Protein AF-A0A847YU82-F1 (afdb_monomer_lite)

Foldseek 3Di:
DAPQVLQADLPNALLLLQLLCCVVPNCCLLPDDLVVNQVVCCVPHRRGDLLSSQSPVLLSCLAPHCCCQEDVLSVQSSLCSNVSHHRDNVDRDQDALLSNQQSLVSSCSSHNDDHHDPNNLLSSLVNCVVVVAQADDPPNNSSNVNSQFKWWAFQPPRDIGTPPVDQADPPPRHGPVRIDIDRPPDDNVVLVVVCVVPVPPQLVPDDFDPDSSSSNSNSVNVSSVSNVVSVVVNVVSCVVSVVPD

pLDDT: mean 95.71, std 4.27, range [59.72, 98.69]

Secondary structure (DSSP, 8-state):
--HHHHHH-TT--HHHHHHHHHHHHTTGGGGS-HHHHHHHHHHHT-PPPHHHHHHHHHHHHHHH-SHHHH-HHHHHHHHHHHTTPPP-SSS--PPPHHHHHHHHHHHHHHH---PPPHHHHHHHHHHHHHTT-----TTSGGGHHHH--EEEEETTT--EEE-SS-SB-TTT--BGGGEEEEESS--HHHHHHHHHHHTTS-GGG----SSHHHHHHHHHHHHHHHHHHHHHHHHHHHHHTT---

Radius of gyration: 21.63 Å; chains: 1; bounding box: 48×41×63 Å

Structure (mmCIF, N/CA/C/O backbone):
data_AF-A0A847YU82-F1
#
_entry.id   AF-A0A847YU82-F1
#
loop_
_atom_site.group_PDB
_atom_site.id
_atom_site.type_symbol
_atom_site.label_atom_id
_atom_site.label_alt_id
_atom_site.label_comp_id
_atom_site.label_asym_id
_atom_site.label_entity_id
_atom_site.label_seq_id
_atom_site.pdbx_PDB_ins_code
_atom_site.Cartn_x
_atom_site.Cartn_y
_atom_site.Cartn_z
_atom_site.occupancy
_atom_site.B_iso_or_equiv
_atom_site.auth_seq_id
_atom_site.auth_comp_id
_atom_site.auth_asym_id
_atom_site.auth_atom_id
_atom_site.pdbx_PDB_model_num
ATOM 1 N N . MET A 1 1 ? -8.102 11.543 23.349 1.00 72.69 1 MET A N 1
ATOM 2 C CA . MET A 1 1 ? -9.274 11.592 22.439 1.00 72.69 1 MET A CA 1
ATOM 3 C C . MET A 1 1 ? -10.326 10.607 22.948 1.00 72.69 1 MET A C 1
ATOM 5 O O . MET A 1 1 ? -9.920 9.575 23.462 1.00 72.69 1 MET A O 1
ATOM 9 N N . ASN A 1 2 ? -11.638 10.892 22.896 1.00 89.50 2 ASN A N 1
ATOM 10 C CA . ASN A 1 2 ? -12.638 9.906 23.355 1.00 89.50 2 ASN A CA 1
ATOM 11 C C . ASN A 1 2 ? -12.957 8.889 22.234 1.00 89.50 2 ASN A C 1
ATOM 13 O O . ASN A 1 2 ? -12.955 9.245 21.055 1.00 89.50 2 ASN A O 1
ATOM 17 N N . ALA A 1 3 ? -13.217 7.625 22.584 1.00 91.12 3 ALA A N 1
ATOM 18 C CA . ALA A 1 3 ? -13.418 6.547 21.605 1.00 91.12 3 ALA A CA 1
ATOM 19 C C . ALA A 1 3 ? -14.603 6.802 20.649 1.00 91.12 3 ALA A C 1
ATOM 21 O O . ALA A 1 3 ? -14.539 6.453 19.473 1.00 91.12 3 ALA A O 1
ATOM 22 N N . ALA A 1 4 ? -15.657 7.465 21.134 1.00 92.50 4 ALA A N 1
ATOM 23 C CA . ALA A 1 4 ? -16.821 7.842 20.333 1.00 92.50 4 ALA A CA 1
ATOM 24 C C . ALA A 1 4 ? -16.453 8.802 19.183 1.00 92.50 4 ALA A C 1
ATOM 26 O O . ALA A 1 4 ? -16.764 8.527 18.026 1.00 92.50 4 ALA A O 1
ATOM 27 N N . SER A 1 5 ? -15.723 9.883 19.483 1.00 93.25 5 SER A N 1
ATOM 28 C CA . SER A 1 5 ? -15.247 10.858 18.489 1.00 93.25 5 SER A CA 1
ATOM 29 C C . SER A 1 5 ? -14.311 10.223 17.462 1.00 93.25 5 SER A C 1
ATOM 31 O O . SER A 1 5 ? -14.357 10.571 16.281 1.00 93.25 5 SER A O 1
ATOM 33 N N . PHE A 1 6 ? -13.515 9.237 17.890 1.00 95.12 6 PHE A N 1
ATOM 34 C CA . PHE A 1 6 ? -12.604 8.510 17.016 1.00 95.12 6 PHE A CA 1
ATOM 35 C C . PHE A 1 6 ? -13.351 7.684 15.961 1.00 95.12 6 PHE A C 1
ATOM 37 O O . PHE A 1 6 ? -13.001 7.729 14.786 1.00 95.12 6 PHE A O 1
ATOM 44 N N . LEU A 1 7 ? -14.434 6.994 16.338 1.00 96.06 7 LEU A N 1
ATOM 45 C CA . LEU A 1 7 ? -15.247 6.209 15.397 1.00 96.06 7 LEU A CA 1
ATOM 46 C C . LEU A 1 7 ? -15.961 7.068 14.348 1.00 96.06 7 LEU A C 1
ATOM 48 O O . LEU A 1 7 ? -16.208 6.611 13.227 1.00 96.06 7 LEU A O 1
ATOM 52 N N . THR A 1 8 ? -16.297 8.307 14.693 1.00 96.69 8 THR A N 1
ATOM 53 C CA . THR A 1 8 ? -16.937 9.245 13.766 1.00 96.69 8 THR A CA 1
ATOM 54 C C . THR A 1 8 ? -15.944 9.979 12.868 1.00 96.69 8 THR A C 1
ATOM 56 O O . THR A 1 8 ? -16.366 10.543 11.864 1.00 96.69 8 THR A O 1
ATOM 59 N N . ASN A 1 9 ? -14.647 9.959 13.193 1.00 96.56 9 ASN A N 1
ATOM 60 C CA . ASN A 1 9 ? -13.617 10.671 12.446 1.00 96.56 9 ASN A CA 1
ATOM 61 C C . ASN A 1 9 ? -13.214 9.903 11.167 1.00 96.56 9 ASN A C 1
ATOM 63 O O . ASN A 1 9 ? -12.638 8.815 11.274 1.00 96.56 9 ASN A O 1
ATOM 67 N N . PRO A 1 10 ? -13.436 10.458 9.958 1.00 96.38 10 PRO A N 1
ATOM 68 C CA . PRO A 1 10 ? -12.983 9.843 8.714 1.00 96.38 10 PRO A CA 1
ATOM 69 C C . PRO A 1 10 ? -11.469 9.636 8.650 1.00 96.38 10 PRO A C 1
ATOM 71 O O . PRO A 1 10 ? -11.035 8.719 7.963 1.00 96.38 10 PRO A O 1
ATOM 74 N N . ASP A 1 11 ? -10.674 10.410 9.393 1.00 97.00 11 ASP A N 1
ATOM 75 C CA . ASP A 1 11 ? -9.209 10.328 9.436 1.00 97.00 11 ASP A CA 1
ATOM 76 C C . ASP A 1 11 ? -8.664 9.380 10.512 1.00 97.00 11 ASP A C 1
ATOM 78 O O . ASP A 1 11 ? -7.452 9.294 10.720 1.00 97.00 11 ASP A O 1
ATOM 82 N N . ALA A 1 12 ? -9.532 8.625 11.190 1.00 97.75 12 ALA A N 1
ATOM 83 C CA . ALA A 1 12 ? -9.100 7.587 12.118 1.00 97.75 12 ALA A CA 1
ATOM 84 C C . ALA A 1 12 ? -8.263 6.518 11.394 1.00 97.75 12 ALA A C 1
ATOM 86 O O . ALA A 1 12 ? -8.685 5.941 10.388 1.00 97.75 12 ALA A O 1
ATOM 87 N N . HIS A 1 13 ? -7.059 6.253 11.887 1.00 98.31 13 HIS A N 1
ATOM 88 C CA . HIS A 1 13 ? -6.113 5.339 11.269 1.00 98.31 13 HIS A CA 1
ATOM 89 C C . HIS A 1 13 ? -6.608 3.886 11.405 1.00 98.31 13 HIS A C 1
ATOM 91 O O . HIS A 1 13 ? -7.027 3.493 12.499 1.00 98.31 13 HIS A O 1
ATOM 97 N N . PRO A 1 14 ? -6.535 3.050 10.347 1.00 98.19 14 PRO A N 1
ATOM 98 C CA . PRO A 1 14 ? -7.022 1.667 10.387 1.00 98.19 14 PRO A CA 1
ATOM 99 C C . PRO A 1 14 ? -6.446 0.834 11.542 1.00 98.19 14 PRO A C 1
ATOM 101 O O . PRO A 1 14 ? -7.188 0.130 12.220 1.00 98.19 14 PRO A O 1
ATOM 104 N N . ILE A 1 15 ? -5.141 0.962 11.809 1.00 98.38 15 ILE A N 1
ATOM 105 C CA . ILE A 1 15 ? -4.463 0.270 12.922 1.00 98.38 15 ILE A CA 1
ATOM 106 C C . ILE A 1 15 ? -5.087 0.643 14.271 1.00 98.38 15 ILE A C 1
ATOM 108 O O . ILE A 1 15 ? -5.489 -0.236 15.029 1.00 98.38 15 ILE A O 1
ATOM 112 N N . ALA A 1 16 ? -5.213 1.940 14.556 1.00 97.94 16 ALA A N 1
ATOM 113 C CA . ALA A 1 16 ? -5.778 2.421 15.811 1.00 97.94 16 ALA A CA 1
ATOM 114 C C . ALA A 1 16 ? -7.246 1.990 15.977 1.00 97.94 16 ALA A C 1
ATOM 116 O O . ALA A 1 16 ? -7.649 1.609 17.073 1.00 97.94 16 ALA A O 1
ATOM 117 N N . LEU A 1 17 ? -8.028 1.969 14.889 1.00 98.06 17 LEU A N 1
ATOM 118 C CA . LEU A 1 17 ? -9.403 1.455 14.893 1.00 98.06 17 LEU A CA 1
ATOM 119 C C . LEU A 1 17 ? -9.458 -0.035 15.254 1.00 98.06 17 LEU A C 1
ATOM 121 O O . LEU A 1 17 ? -10.228 -0.431 16.128 1.00 98.06 17 LEU A O 1
ATOM 125 N N . VAL A 1 18 ? -8.630 -0.862 14.612 1.00 97.88 18 VAL A N 1
ATOM 126 C CA . VAL A 1 18 ? -8.576 -2.305 14.886 1.00 97.88 18 VAL A CA 1
ATOM 127 C C . VAL A 1 18 ? -8.130 -2.578 16.323 1.00 97.88 18 VAL A C 1
ATOM 129 O O . VAL A 1 18 ? -8.734 -3.415 16.999 1.00 97.88 18 VAL A O 1
ATOM 132 N N . LEU A 1 19 ? -7.116 -1.863 16.817 1.00 97.19 19 LEU A N 1
ATOM 133 C CA . LEU A 1 19 ? -6.635 -2.000 18.193 1.00 97.19 19 LEU A CA 1
ATOM 134 C C . LEU A 1 19 ? -7.686 -1.559 19.214 1.00 97.19 19 LEU A C 1
ATOM 136 O O . LEU A 1 19 ? -7.914 -2.281 20.180 1.00 97.19 19 LEU A O 1
ATOM 140 N N . LEU A 1 20 ? -8.378 -0.440 18.977 1.00 97.12 20 LEU A N 1
ATOM 141 C CA . LEU A 1 20 ? -9.452 0.048 19.847 1.00 97.12 20 LEU A CA 1
ATOM 142 C C . LEU A 1 20 ? -10.540 -1.014 20.045 1.00 97.12 20 LEU A C 1
ATOM 144 O O . LEU A 1 20 ? -10.933 -1.304 21.175 1.00 97.12 20 LEU A O 1
ATOM 148 N N . LEU A 1 21 ? -11.019 -1.613 18.952 1.00 97.56 21 LEU A N 1
ATOM 149 C CA . LEU A 1 21 ? -12.051 -2.648 19.024 1.00 97.56 21 LEU A CA 1
ATOM 150 C C . LEU A 1 21 ? -11.512 -3.944 19.637 1.00 97.56 21 LEU A C 1
ATOM 152 O O . LEU A 1 21 ? -12.241 -4.625 20.354 1.00 97.56 21 LEU A O 1
ATOM 156 N N . THR A 1 22 ? -10.242 -4.271 19.394 1.00 96.94 22 THR A N 1
ATOM 157 C CA . THR A 1 22 ? -9.606 -5.464 19.968 1.00 96.94 22 THR A CA 1
ATOM 158 C C . THR A 1 22 ? -9.401 -5.338 21.477 1.00 96.94 22 THR A C 1
ATOM 160 O O . THR A 1 22 ? -9.660 -6.300 22.193 1.00 96.94 22 THR A O 1
ATOM 163 N N . GLU A 1 23 ? -9.020 -4.165 21.989 1.00 96.25 23 GLU A N 1
ATOM 164 C CA . GLU A 1 23 ? -8.940 -3.914 23.437 1.00 96.25 23 GLU A CA 1
ATOM 165 C C . GLU A 1 23 ? -10.338 -3.953 24.075 1.00 96.25 23 GLU A C 1
ATOM 167 O O . GLU A 1 23 ? -10.510 -4.466 25.179 1.00 96.25 23 GLU A O 1
ATOM 172 N N . ARG A 1 24 ? -11.366 -3.448 23.373 1.00 96.12 24 ARG A N 1
ATOM 173 C CA . ARG A 1 24 ? -12.730 -3.353 23.914 1.00 96.12 24 ARG A CA 1
ATOM 174 C C . ARG A 1 24 ? -13.499 -4.675 23.904 1.00 96.12 24 ARG A C 1
ATOM 176 O O . ARG A 1 24 ? -14.201 -4.968 24.867 1.00 96.12 24 ARG A O 1
ATOM 183 N N . TYR A 1 25 ? -13.401 -5.439 22.819 1.00 97.12 25 TYR A N 1
ATOM 184 C CA . TYR A 1 25 ? -14.228 -6.626 22.558 1.00 97.12 25 TYR A CA 1
ATOM 185 C C . TYR A 1 25 ? -13.408 -7.918 22.413 1.00 97.12 25 TYR A C 1
ATOM 187 O O . TYR A 1 25 ? -13.951 -8.974 22.075 1.00 97.12 25 TYR A O 1
ATOM 195 N N . GLY A 1 26 ? -12.093 -7.859 22.637 1.00 96.56 26 GLY A N 1
ATOM 196 C CA . GLY A 1 26 ? -11.185 -8.973 22.376 1.00 96.56 26 GLY A CA 1
ATOM 197 C C . GLY A 1 26 ? -11.092 -9.295 20.884 1.00 96.56 26 GLY A C 1
ATOM 198 O O . GLY A 1 26 ? -11.405 -8.481 20.026 1.00 96.56 26 GLY A O 1
ATOM 199 N N . LYS A 1 27 ? -10.690 -10.518 20.534 1.00 95.81 27 LYS A N 1
ATOM 200 C CA . LYS A 1 27 ? -10.635 -10.955 19.123 1.00 95.81 27 LYS A CA 1
ATOM 201 C C . LYS A 1 27 ? -11.997 -11.382 18.558 1.00 95.81 27 LYS A C 1
ATOM 203 O O . LYS A 1 27 ? -12.103 -11.620 17.361 1.00 95.81 27 LYS A O 1
ATOM 208 N N . ALA A 1 28 ? -13.033 -11.480 19.394 1.00 96.31 28 ALA A N 1
ATOM 209 C CA . ALA A 1 28 ? -14.334 -12.022 19.001 1.00 96.31 28 ALA A CA 1
ATOM 210 C C . ALA A 1 28 ? -15.050 -11.161 17.948 1.00 96.31 28 ALA A C 1
ATOM 212 O O . ALA A 1 28 ? -15.694 -11.712 17.056 1.00 96.31 28 ALA A O 1
ATOM 213 N N . TRP A 1 29 ? -14.888 -9.831 17.998 1.00 97.06 29 TRP A N 1
ATOM 214 C CA . TRP A 1 29 ? -15.543 -8.917 17.051 1.00 97.06 29 TRP A CA 1
ATOM 215 C C . TRP A 1 29 ? -15.130 -9.151 15.593 1.00 97.06 29 TRP A C 1
ATOM 217 O O . TRP A 1 29 ? -15.890 -8.850 14.675 1.00 97.06 29 TRP A O 1
ATOM 227 N N . MET A 1 30 ? -13.956 -9.751 15.370 1.00 96.31 30 MET A N 1
ATOM 228 C CA . MET A 1 30 ? -13.475 -10.115 14.037 1.00 96.31 30 MET A CA 1
ATOM 229 C C . MET A 1 30 ? -14.396 -11.119 13.335 1.00 96.31 30 MET A C 1
ATOM 231 O O . MET A 1 30 ? -14.422 -11.148 12.105 1.00 96.31 30 MET A O 1
ATOM 235 N N . GLY A 1 31 ? -15.159 -11.914 14.092 1.00 96.00 31 GLY A N 1
ATOM 236 C CA . GLY A 1 31 ? -16.120 -12.891 13.577 1.00 96.00 31 GLY A CA 1
ATOM 237 C C . GLY A 1 31 ? -17.571 -12.406 13.550 1.00 96.00 31 GLY A C 1
ATOM 238 O O . GLY A 1 31 ? -18.447 -13.187 13.205 1.00 96.00 31 GLY A O 1
ATOM 239 N N . TRP A 1 32 ? -17.859 -11.160 13.936 1.00 97.44 32 TRP A N 1
ATOM 240 C CA . TRP A 1 32 ? -19.238 -10.659 13.971 1.00 97.44 32 TRP A CA 1
ATOM 241 C C . TRP A 1 32 ? -19.755 -10.288 12.583 1.00 97.44 32 TRP A C 1
ATOM 243 O O . TRP A 1 32 ? -19.023 -9.736 11.761 1.00 97.44 32 TRP A O 1
ATOM 253 N N . GLU A 1 33 ? -21.044 -10.494 12.335 1.00 97.38 33 GLU A N 1
ATOM 254 C CA . GLU A 1 33 ? -21.673 -9.943 11.135 1.00 97.38 33 GLU A CA 1
ATOM 255 C C . GLU A 1 33 ? -21.610 -8.403 11.140 1.00 97.38 33 GLU A C 1
ATOM 257 O O . GLU A 1 33 ? -21.691 -7.789 12.217 1.00 97.38 33 GLU A O 1
ATOM 262 N N . PRO A 1 34 ? -21.446 -7.744 9.975 1.00 96.62 34 PRO A N 1
ATOM 263 C CA . PRO A 1 34 ? -21.341 -6.288 9.894 1.00 96.62 34 PRO A CA 1
ATOM 264 C C . PRO A 1 34 ? -22.473 -5.549 10.620 1.00 96.62 34 PRO A C 1
ATOM 266 O O . PRO A 1 34 ? -22.208 -4.615 11.374 1.00 96.62 34 PRO A O 1
ATOM 269 N N . GLU A 1 35 ? -23.722 -5.985 10.466 1.00 96.88 35 GLU A N 1
ATOM 270 C CA . GLU A 1 35 ? -24.907 -5.376 11.079 1.00 96.88 35 GLU A CA 1
ATOM 271 C C . GLU A 1 35 ? -24.857 -5.458 12.607 1.00 96.88 35 GLU A C 1
ATOM 273 O O . GLU A 1 35 ? -25.192 -4.490 13.300 1.00 96.88 35 GLU A O 1
ATOM 278 N N . ALA A 1 36 ? -24.399 -6.596 13.137 1.00 97.62 36 ALA A N 1
ATOM 279 C CA . ALA A 1 36 ? -24.229 -6.798 14.569 1.00 97.62 36 ALA A CA 1
ATOM 280 C C . ALA A 1 36 ? -23.122 -5.887 15.117 1.00 97.62 36 ALA A C 1
ATOM 282 O O . ALA A 1 36 ? -23.314 -5.243 16.153 1.00 97.62 36 ALA A O 1
ATOM 283 N N . LEU A 1 37 ? -22.006 -5.759 14.392 1.00 97.56 37 LEU A N 1
ATOM 284 C CA . LEU A 1 37 ? -20.911 -4.860 14.753 1.00 97.56 37 LEU A CA 1
ATOM 285 C C . LEU A 1 37 ? -21.369 -3.397 14.779 1.00 97.56 37 LEU A C 1
ATOM 287 O O . LEU A 1 37 ? -21.159 -2.709 15.775 1.00 97.56 37 LEU A O 1
ATOM 291 N N . TRP A 1 38 ? -22.041 -2.918 13.730 1.00 97.12 38 TRP A N 1
ATOM 292 C CA . TRP A 1 38 ? -22.503 -1.527 13.654 1.00 97.12 38 TRP A CA 1
ATOM 293 C C . TRP A 1 38 ? -23.541 -1.199 14.721 1.00 97.12 38 TRP A C 1
ATOM 295 O O . TRP A 1 38 ? -23.457 -0.145 15.350 1.00 97.12 38 TRP A O 1
ATOM 305 N N . THR A 1 39 ? -24.481 -2.115 14.958 1.00 97.75 39 THR A N 1
ATOM 306 C CA . THR A 1 39 ? -25.498 -1.958 16.003 1.00 97.75 39 THR A CA 1
ATOM 307 C C . THR A 1 39 ? -24.870 -1.910 17.393 1.00 97.75 39 THR A C 1
ATOM 309 O O . THR A 1 39 ? -25.263 -1.085 18.215 1.00 97.75 39 THR A O 1
ATOM 312 N N . THR A 1 40 ? -23.880 -2.764 17.654 1.00 97.69 40 THR A N 1
ATOM 313 C CA . THR A 1 40 ? -23.175 -2.804 18.943 1.00 97.69 40 THR A CA 1
ATOM 314 C C . THR A 1 40 ? -22.356 -1.534 19.159 1.00 97.69 40 THR A C 1
ATOM 316 O O . THR A 1 40 ? -22.508 -0.882 20.189 1.00 97.69 40 THR A O 1
ATOM 319 N N . LEU A 1 41 ? -21.581 -1.094 18.160 1.00 97.12 41 LEU A N 1
ATOM 320 C CA . LEU A 1 41 ? -20.804 0.148 18.254 1.00 97.12 41 LEU A CA 1
ATOM 321 C C . LEU A 1 41 ? -21.692 1.379 18.471 1.00 97.12 41 LEU A C 1
ATOM 323 O O . LEU A 1 41 ? -21.338 2.249 19.263 1.00 97.12 41 LEU A O 1
ATOM 327 N N . ALA A 1 42 ? -22.852 1.445 17.809 1.00 97.19 42 ALA A N 1
ATOM 328 C CA . ALA A 1 42 ? -23.799 2.544 17.978 1.00 97.19 42 ALA A CA 1
ATOM 329 C C . ALA A 1 42 ? -24.400 2.615 19.392 1.00 97.19 42 ALA A C 1
ATOM 331 O O . ALA A 1 42 ? -24.704 3.712 19.855 1.00 97.19 42 ALA A O 1
ATOM 332 N N . LYS A 1 43 ? -24.564 1.471 20.070 1.00 97.25 43 LYS A N 1
ATOM 333 C CA . LYS A 1 43 ? -25.057 1.397 21.455 1.00 97.25 43 LYS A CA 1
ATOM 334 C C . LYS A 1 43 ? -23.968 1.705 22.479 1.00 97.25 43 LYS A C 1
ATOM 336 O O . LYS A 1 43 ? -24.228 2.423 23.438 1.00 97.25 43 LYS A O 1
ATOM 341 N N . ASP A 1 44 ? -22.771 1.164 22.273 1.00 96.88 44 ASP A N 1
ATOM 342 C CA . ASP A 1 44 ? -21.700 1.210 23.271 1.00 96.88 44 ASP A CA 1
ATOM 343 C C . ASP A 1 44 ? -20.857 2.487 23.200 1.00 96.88 44 ASP A C 1
ATOM 345 O O . ASP A 1 44 ? -20.311 2.921 24.215 1.00 96.88 44 ASP A O 1
ATOM 349 N N . LEU A 1 45 ? -20.684 3.046 21.997 1.00 95.12 45 LEU A N 1
ATOM 350 C CA . LEU A 1 45 ? -19.752 4.140 21.724 1.00 95.12 45 LEU A CA 1
ATOM 351 C C . LEU A 1 45 ? -20.408 5.231 20.865 1.00 95.12 45 LEU A C 1
ATOM 353 O O . LEU A 1 45 ? -20.839 6.258 21.382 1.00 95.12 45 LEU A O 1
ATOM 357 N N . ALA A 1 46 ? -20.435 5.028 19.549 1.00 96.56 46 ALA A N 1
ATOM 358 C CA . ALA A 1 46 ? -21.021 5.920 18.558 1.00 96.56 46 ALA A CA 1
ATOM 359 C C . ALA A 1 46 ? -21.203 5.170 17.234 1.00 96.56 46 ALA A C 1
ATOM 361 O O . ALA A 1 46 ? -20.472 4.224 16.930 1.00 96.56 46 ALA A O 1
ATOM 362 N N . ALA A 1 47 ? -22.152 5.619 16.410 1.00 96.88 47 ALA A N 1
ATOM 363 C CA . ALA A 1 47 ? -22.323 5.075 15.070 1.00 96.88 47 ALA A CA 1
ATOM 364 C C . ALA A 1 47 ? -21.097 5.432 14.199 1.00 96.88 47 ALA A C 1
ATOM 366 O O . ALA A 1 47 ? -20.830 6.618 13.990 1.00 96.88 47 ALA A O 1
ATOM 367 N N . PRO A 1 48 ? -20.349 4.446 13.667 1.00 97.31 48 PRO A N 1
ATOM 368 C CA . PRO A 1 48 ? -19.153 4.729 12.883 1.00 97.31 48 PRO A CA 1
ATOM 369 C C . PRO A 1 48 ? -19.509 5.363 11.537 1.00 97.31 48 PRO A C 1
ATOM 371 O O . PRO A 1 48 ? -20.505 4.978 10.906 1.00 97.31 48 PRO A O 1
ATOM 374 N N . SER A 1 49 ? -18.652 6.283 11.079 1.00 97.50 49 SER A N 1
ATOM 375 C CA . SER A 1 49 ? -18.746 6.879 9.739 1.00 97.50 49 SER A CA 1
ATOM 376 C C . SER A 1 49 ? -18.588 5.816 8.643 1.00 97.50 49 SER A C 1
ATOM 378 O O . SER A 1 49 ? -18.007 4.755 8.883 1.00 97.50 49 SER A O 1
ATOM 380 N N . SER A 1 50 ? -19.041 6.092 7.417 1.00 97.69 50 SER A N 1
ATOM 381 C CA . SER A 1 50 ? -18.863 5.162 6.288 1.00 97.69 50 SER A CA 1
ATOM 382 C C . SER A 1 50 ? -17.388 4.828 6.026 1.00 97.69 50 SER A C 1
ATOM 384 O O . SER A 1 50 ? -17.058 3.670 5.782 1.00 97.69 50 SER A O 1
ATOM 386 N N . HIS A 1 51 ? -16.487 5.807 6.168 1.00 98.19 51 HIS A N 1
ATOM 387 C CA . HIS A 1 51 ? -15.040 5.603 6.034 1.00 98.19 51 HIS A CA 1
ATOM 388 C C . HIS A 1 51 ? -14.496 4.690 7.137 1.00 98.19 51 HIS A C 1
ATOM 390 O O . HIS A 1 51 ? -13.738 3.761 6.868 1.00 98.19 51 HIS A O 1
ATOM 396 N N . THR A 1 52 ? -14.932 4.906 8.379 1.00 98.25 52 THR A N 1
ATOM 397 C CA . THR A 1 52 ? -14.565 4.056 9.518 1.00 98.25 52 THR A CA 1
ATOM 398 C C . THR A 1 52 ? -15.043 2.621 9.308 1.00 98.25 52 THR A C 1
ATOM 400 O O . THR A 1 52 ? -14.283 1.681 9.535 1.00 98.25 52 THR A O 1
ATOM 403 N N . ARG A 1 53 ? -16.279 2.437 8.824 1.00 98.25 53 ARG A N 1
ATOM 404 C CA . ARG A 1 53 ? -16.824 1.110 8.502 1.00 98.25 53 ARG A CA 1
ATOM 405 C C . ARG A 1 53 ? -15.986 0.411 7.436 1.00 98.25 53 ARG A C 1
ATOM 407 O O . ARG A 1 53 ? -15.609 -0.739 7.641 1.00 98.25 53 ARG A O 1
ATOM 414 N N . ALA A 1 54 ? -15.649 1.109 6.350 1.00 98.38 54 ALA A N 1
ATOM 415 C CA . ALA A 1 54 ? -14.820 0.565 5.276 1.00 98.38 54 ALA A CA 1
ATOM 416 C C . ALA A 1 54 ? -13.440 0.120 5.789 1.00 98.38 54 ALA A C 1
ATOM 418 O O . ALA A 1 54 ? -13.024 -1.009 5.540 1.00 98.38 54 ALA A O 1
ATOM 419 N N . LYS A 1 55 ? -12.764 0.958 6.585 1.00 98.62 55 LYS A N 1
ATOM 420 C CA . LYS A 1 55 ? -11.462 0.628 7.191 1.00 98.62 55 LYS A CA 1
ATOM 421 C C . LYS A 1 55 ? -11.522 -0.563 8.130 1.00 98.62 55 LYS A C 1
ATOM 423 O O . LYS A 1 55 ? -10.624 -1.398 8.102 1.00 98.62 55 LYS A O 1
ATOM 428 N N . LEU A 1 56 ? -12.560 -0.645 8.962 1.00 98.31 56 LEU A N 1
ATOM 429 C CA . LEU A 1 56 ? -12.746 -1.767 9.878 1.00 98.31 56 LEU A CA 1
ATOM 430 C C . LEU A 1 56 ? -12.968 -3.074 9.114 1.00 98.31 56 LEU A C 1
ATOM 432 O O . LEU A 1 56 ? -12.363 -4.081 9.470 1.00 98.31 56 LEU A O 1
ATOM 436 N N . GLN A 1 57 ? -13.770 -3.067 8.046 1.00 98.12 57 GLN A N 1
ATOM 437 C CA . GLN A 1 57 ? -13.970 -4.263 7.221 1.00 98.12 57 GLN A CA 1
ATOM 438 C C . GLN A 1 57 ? -12.703 -4.652 6.442 1.00 98.12 57 GLN A C 1
ATOM 440 O O . GLN A 1 57 ? -12.361 -5.833 6.393 1.00 98.12 57 GLN A O 1
ATOM 445 N N . ALA A 1 58 ? -11.949 -3.682 5.914 1.00 98.38 58 ALA A N 1
ATOM 446 C CA . ALA A 1 58 ? -10.645 -3.940 5.299 1.00 98.38 58 ALA A CA 1
ATOM 447 C C . ALA A 1 58 ? -9.646 -4.524 6.316 1.00 98.38 58 ALA A C 1
ATOM 449 O O . ALA A 1 58 ? -8.999 -5.534 6.049 1.00 98.38 58 ALA A O 1
ATOM 450 N N . GLY A 1 59 ? -9.580 -3.956 7.524 1.00 98.19 59 GLY A N 1
ATOM 451 C CA . GLY A 1 59 ? -8.744 -4.460 8.615 1.00 98.19 59 GLY A CA 1
ATOM 452 C C . GLY A 1 59 ? -9.117 -5.882 9.035 1.00 98.19 59 GLY A C 1
ATOM 453 O O . GLY A 1 59 ? -8.234 -6.724 9.178 1.00 98.19 59 GLY A O 1
ATOM 454 N N . ARG A 1 60 ? -10.417 -6.188 9.156 1.00 97.81 60 ARG A N 1
ATOM 455 C CA . ARG A 1 60 ? -10.901 -7.557 9.393 1.00 97.81 60 ARG A CA 1
ATOM 456 C C . ARG A 1 60 ? -10.455 -8.501 8.287 1.00 97.81 60 ARG A C 1
ATOM 458 O O . ARG A 1 60 ? -9.886 -9.536 8.597 1.00 97.81 60 ARG A O 1
ATOM 465 N N . THR A 1 61 ? -10.660 -8.117 7.027 1.00 97.88 61 THR A N 1
ATOM 466 C CA . THR A 1 61 ? -10.281 -8.920 5.854 1.00 97.88 61 THR A CA 1
ATOM 467 C C . THR A 1 61 ? -8.799 -9.273 5.883 1.00 97.88 61 THR A C 1
ATOM 469 O O . THR A 1 61 ? -8.449 -10.437 5.708 1.00 97.88 61 THR A O 1
ATOM 472 N N . VAL A 1 62 ? -7.938 -8.293 6.182 1.00 98.19 62 VAL A N 1
ATOM 473 C CA . VAL A 1 62 ? -6.499 -8.519 6.349 1.00 98.19 62 VAL A CA 1
ATOM 474 C C . VAL A 1 62 ? -6.228 -9.511 7.473 1.00 98.19 62 VAL A C 1
ATOM 476 O O . VAL A 1 62 ? -5.471 -10.451 7.258 1.00 98.19 62 VAL A O 1
ATOM 479 N N . VAL A 1 63 ? -6.823 -9.323 8.655 1.00 97.69 63 VAL A N 1
ATOM 480 C CA . VAL A 1 63 ? -6.532 -10.129 9.854 1.00 97.69 63 VAL A CA 1
ATOM 481 C C . VAL A 1 63 ? -7.062 -11.563 9.745 1.00 97.69 63 VAL A C 1
ATOM 483 O O . VAL A 1 63 ? -6.384 -12.488 10.190 1.00 97.69 63 VAL A O 1
ATOM 486 N N . THR A 1 64 ? -8.254 -11.769 9.180 1.00 96.81 64 THR A N 1
ATOM 487 C CA . THR A 1 64 ? -8.961 -13.060 9.241 1.00 96.81 64 THR A CA 1
ATOM 488 C C . THR A 1 64 ? -8.803 -13.930 7.999 1.00 96.81 64 THR A C 1
ATOM 490 O O . THR A 1 64 ? -8.978 -15.142 8.106 1.00 96.81 64 THR A O 1
ATOM 493 N N . GLY A 1 65 ? -8.476 -13.363 6.833 1.00 95.69 65 GLY A N 1
ATOM 494 C CA . GLY A 1 65 ? -8.478 -14.097 5.565 1.00 95.69 65 GLY A CA 1
ATOM 495 C C . GLY A 1 65 ? -7.299 -13.760 4.662 1.00 95.69 65 GLY A C 1
ATOM 496 O O . GLY A 1 65 ? -6.728 -12.679 4.729 1.00 95.69 65 GLY A O 1
ATOM 497 N N . ASN A 1 66 ? -6.898 -14.685 3.792 1.00 97.56 66 ASN A N 1
ATOM 498 C CA . ASN A 1 66 ? -5.769 -14.455 2.881 1.00 97.56 66 ASN A CA 1
ATOM 499 C C . ASN A 1 66 ? -6.125 -13.621 1.646 1.00 97.56 66 ASN A C 1
ATOM 501 O O . ASN A 1 66 ? -5.225 -13.235 0.910 1.00 97.56 66 ASN A O 1
ATOM 505 N N . GLY A 1 67 ? -7.407 -13.311 1.426 1.00 98.00 67 GLY A N 1
ATOM 506 C CA . GLY A 1 67 ? -7.874 -12.659 0.201 1.00 98.00 67 GLY A CA 1
ATOM 507 C C . GLY A 1 67 ? -7.114 -11.380 -0.156 1.00 98.00 67 GLY A C 1
ATOM 508 O O . GLY A 1 67 ? -6.797 -11.182 -1.319 1.00 98.00 67 GLY A O 1
ATOM 509 N N . PHE A 1 68 ? -6.740 -10.566 0.837 1.00 98.38 68 PHE A N 1
ATOM 510 C CA . PHE A 1 68 ? -5.925 -9.363 0.627 1.00 98.38 68 PHE A CA 1
ATOM 511 C C . PHE A 1 68 ? -4.538 -9.652 0.019 1.00 98.38 68 PHE A C 1
ATOM 513 O O . PHE A 1 68 ? -4.028 -8.850 -0.751 1.00 98.38 68 PHE A O 1
ATOM 520 N N . PHE A 1 69 ? -3.923 -10.780 0.371 1.00 98.56 69 PHE A N 1
ATOM 521 C CA . PHE A 1 69 ? -2.584 -11.171 -0.083 1.00 98.56 69 PHE A CA 1
ATOM 522 C C . PHE A 1 69 ? -2.632 -12.005 -1.371 1.00 98.56 69 PHE A C 1
ATOM 524 O O . PHE A 1 69 ? -1.668 -12.044 -2.134 1.00 98.56 69 PHE A O 1
ATOM 531 N N . GLU A 1 70 ? -3.759 -12.672 -1.617 1.00 98.56 70 GLU A N 1
ATOM 532 C CA . GLU A 1 70 ? -3.923 -13.649 -2.694 1.00 98.56 70 GLU A CA 1
ATOM 533 C C . GLU A 1 70 ? -4.660 -13.118 -3.927 1.00 98.56 70 GLU A C 1
ATOM 535 O O . GLU A 1 70 ? -4.518 -13.730 -4.974 1.00 98.56 70 GLU A O 1
ATOM 540 N N . ARG A 1 71 ? -5.471 -12.053 -3.818 1.00 98.38 71 ARG A N 1
ATOM 541 C CA . ARG A 1 71 ? -6.373 -11.614 -4.901 1.00 98.38 71 ARG A CA 1
ATOM 542 C C . ARG A 1 71 ? -6.410 -10.099 -5.025 1.00 98.38 71 ARG A C 1
ATOM 544 O O . ARG A 1 71 ? -6.706 -9.396 -4.049 1.00 98.38 71 ARG A O 1
ATOM 551 N N . TRP A 1 72 ? -6.163 -9.581 -6.225 1.00 97.44 72 TRP A N 1
ATOM 552 C CA . TRP A 1 72 ? -6.101 -8.135 -6.440 1.00 97.44 72 TRP A CA 1
ATOM 553 C C . TRP A 1 72 ? -7.470 -7.455 -6.252 1.00 97.44 72 TRP A C 1
ATOM 555 O O . TRP A 1 72 ? -7.526 -6.320 -5.779 1.00 97.44 72 TRP A O 1
ATOM 565 N N . GLU A 1 73 ? -8.576 -8.162 -6.513 1.00 97.00 73 GLU A N 1
ATOM 566 C CA . GLU A 1 73 ? -9.952 -7.666 -6.354 1.00 97.00 73 GLU A CA 1
ATOM 567 C C . GLU A 1 73 ? -10.323 -7.415 -4.892 1.00 97.00 73 GLU A C 1
ATOM 569 O O . GLU A 1 73 ? -11.245 -6.657 -4.604 1.00 97.00 73 GLU A O 1
ATOM 574 N N . ILE A 1 74 ? -9.617 -8.051 -3.954 1.00 98.00 74 ILE A N 1
ATOM 575 C CA . ILE A 1 74 ? -9.775 -7.814 -2.516 1.00 98.00 74 ILE A CA 1
ATOM 576 C C . ILE A 1 74 ? -8.733 -6.799 -2.045 1.00 98.00 74 ILE A C 1
ATOM 578 O O . ILE A 1 74 ? -9.051 -5.900 -1.260 1.00 98.00 74 ILE A O 1
ATOM 582 N N . PHE A 1 75 ? -7.501 -6.915 -2.545 1.00 98.38 75 PHE A N 1
ATOM 583 C CA . PHE A 1 75 ? -6.411 -5.989 -2.255 1.00 98.38 75 PHE A CA 1
ATOM 584 C C . PHE A 1 75 ? -6.785 -4.538 -2.589 1.00 98.38 75 PHE A C 1
ATOM 586 O O . PHE A 1 75 ? -6.722 -3.675 -1.713 1.00 98.38 75 PHE A O 1
ATOM 593 N N . ALA A 1 76 ? -7.238 -4.263 -3.817 1.00 98.00 76 ALA A N 1
ATOM 594 C CA . ALA A 1 76 ? -7.473 -2.903 -4.298 1.00 98.00 76 ALA A CA 1
ATOM 595 C C . ALA A 1 76 ? -8.550 -2.146 -3.486 1.00 98.00 76 ALA A C 1
ATOM 597 O O . ALA A 1 76 ? -8.252 -1.049 -3.002 1.00 98.00 76 ALA A O 1
ATOM 598 N N . PRO A 1 77 ? -9.748 -2.703 -3.216 1.00 98.06 77 PRO A N 1
ATOM 599 C CA . PRO A 1 77 ? -10.718 -2.092 -2.303 1.00 98.06 77 PRO A CA 1
ATOM 600 C C . PRO A 1 77 ? -10.171 -1.843 -0.893 1.00 98.06 77 PRO A C 1
ATOM 602 O O . PRO A 1 77 ? -10.442 -0.795 -0.303 1.00 98.06 77 PRO A O 1
ATOM 605 N N . CYS A 1 78 ? -9.368 -2.762 -0.345 1.00 98.38 78 CYS A N 1
ATOM 606 C CA . CYS A 1 78 ? -8.747 -2.569 0.967 1.00 98.38 78 CYS A CA 1
ATOM 607 C C . CYS A 1 78 ? -7.731 -1.419 0.953 1.00 98.38 78 CYS A C 1
ATOM 609 O O . CYS A 1 78 ? -7.719 -0.608 1.881 1.00 98.38 78 CYS A O 1
ATOM 611 N N . CYS A 1 79 ? -6.928 -1.294 -0.111 1.00 98.31 79 CYS A N 1
ATOM 612 C CA . CYS A 1 79 ? -6.040 -0.150 -0.310 1.00 98.31 79 CYS A CA 1
ATOM 613 C C . CYS A 1 79 ? -6.824 1.163 -0.315 1.00 98.31 79 CYS A C 1
ATOM 615 O O . CYS A 1 79 ? -6.436 2.098 0.384 1.00 98.31 79 CYS A O 1
ATOM 617 N N . GLN A 1 80 ? -7.944 1.234 -1.040 1.00 98.25 80 GLN A N 1
ATOM 618 C CA . GLN A 1 80 ? -8.792 2.429 -1.052 1.00 98.25 80 GLN A CA 1
ATOM 619 C C . GLN A 1 80 ? -9.310 2.756 0.357 1.00 98.25 80 GLN A C 1
ATOM 621 O O . GLN A 1 80 ? -9.124 3.877 0.834 1.00 98.25 80 GLN A O 1
ATOM 626 N N . ALA A 1 81 ? -9.851 1.761 1.067 1.00 98.38 81 ALA A N 1
ATOM 627 C CA . ALA A 1 81 ? -10.358 1.933 2.427 1.00 98.38 81 ALA A CA 1
ATOM 628 C C . ALA A 1 81 ? -9.287 2.457 3.398 1.00 98.38 81 ALA A C 1
ATOM 630 O O . ALA A 1 81 ? -9.536 3.403 4.153 1.00 98.38 81 ALA A O 1
ATOM 631 N N . PHE A 1 82 ? -8.080 1.881 3.378 1.00 98.56 82 PHE A N 1
ATOM 632 C CA . PHE A 1 82 ? -6.983 2.331 4.237 1.00 98.56 82 PHE A CA 1
ATOM 633 C C . PHE A 1 82 ? -6.586 3.781 3.957 1.00 98.56 82 PHE A C 1
ATOM 635 O O . PHE A 1 82 ? -6.307 4.523 4.899 1.00 98.56 82 PHE A O 1
ATOM 642 N N . ASN A 1 83 ? -6.663 4.218 2.701 1.00 98.12 83 ASN A N 1
ATOM 643 C CA . ASN A 1 83 ? -6.297 5.561 2.255 1.00 98.12 83 ASN A CA 1
ATOM 644 C C . ASN A 1 83 ? -7.454 6.576 2.290 1.00 98.12 83 ASN A C 1
ATOM 646 O O . ASN A 1 83 ? -7.456 7.529 1.519 1.00 98.12 83 ASN A O 1
ATOM 650 N N . ASN A 1 84 ? -8.415 6.403 3.207 1.00 97.12 84 ASN A N 1
ATOM 651 C CA . ASN A 1 84 ? -9.567 7.297 3.400 1.00 97.12 84 ASN A CA 1
ATOM 652 C C . ASN A 1 84 ? -10.511 7.411 2.188 1.00 97.12 84 ASN A C 1
ATOM 654 O O . ASN A 1 84 ? -11.340 8.316 2.159 1.00 97.12 84 ASN A O 1
ATOM 658 N N . ASN A 1 85 ? -10.452 6.488 1.230 1.00 97.44 85 ASN A N 1
ATOM 659 C CA . ASN A 1 85 ? -11.397 6.443 0.120 1.00 97.44 85 ASN A CA 1
ATOM 660 C C . ASN A 1 85 ? -12.494 5.417 0.419 1.00 97.44 85 ASN A C 1
ATOM 662 O O . ASN A 1 85 ? -12.240 4.368 1.015 1.00 97.44 85 ASN A O 1
ATOM 666 N N . LEU A 1 86 ? -13.727 5.695 -0.004 1.00 97.31 86 LEU A N 1
ATOM 667 C CA . LEU A 1 86 ? -14.765 4.666 -0.025 1.00 97.31 86 LEU A CA 1
ATOM 668 C C . LEU A 1 86 ? -14.487 3.719 -1.199 1.00 97.31 86 LEU A C 1
ATOM 670 O O . LEU A 1 86 ? -14.331 4.206 -2.322 1.00 97.31 86 LEU A O 1
ATOM 674 N N . PRO A 1 87 ? -14.410 2.397 -0.966 1.00 96.62 87 PRO A N 1
ATOM 675 C CA . PRO A 1 87 ? -14.238 1.448 -2.051 1.00 96.62 87 PRO A CA 1
ATOM 676 C C . PRO A 1 87 ? -15.402 1.520 -3.039 1.00 96.62 87 PRO A C 1
ATOM 678 O O . PRO A 1 87 ? -16.566 1.528 -2.638 1.00 96.62 87 PRO A O 1
ATOM 681 N N . ASP A 1 88 ? -15.063 1.565 -4.321 1.00 94.56 88 ASP A N 1
ATOM 682 C CA . ASP A 1 88 ? -15.998 1.470 -5.434 1.00 94.56 88 ASP A CA 1
ATOM 683 C C . ASP A 1 88 ? -15.812 0.087 -6.062 1.00 94.56 88 ASP A C 1
ATOM 685 O O . ASP A 1 88 ? -14.709 -0.253 -6.484 1.00 94.56 88 ASP A O 1
ATOM 689 N N . PHE A 1 89 ? -16.864 -0.730 -6.040 1.00 93.31 89 PHE A N 1
ATOM 690 C CA . PHE A 1 89 ? -16.834 -2.098 -6.565 1.00 93.31 89 PHE A CA 1
ATOM 691 C C . PHE A 1 89 ? -17.307 -2.177 -8.019 1.00 93.31 89 PHE A C 1
ATOM 693 O O . PHE A 1 89 ? -17.126 -3.208 -8.658 1.00 93.31 89 PHE A O 1
ATOM 700 N N . GLU A 1 90 ? -17.883 -1.094 -8.543 1.00 95.19 90 GLU A N 1
ATOM 701 C CA . GLU A 1 90 ? -18.326 -0.999 -9.935 1.00 95.19 90 GLU A CA 1
ATOM 702 C C . GLU A 1 90 ? -17.181 -0.533 -10.837 1.00 95.19 90 GLU A C 1
ATOM 704 O O . GLU A 1 90 ? -17.099 -0.915 -12.005 1.00 95.19 90 GLU A O 1
ATOM 709 N N . THR A 1 91 ? -16.278 0.297 -10.299 1.00 93.06 91 THR A N 1
ATOM 710 C CA . THR A 1 91 ? -15.110 0.784 -11.036 1.00 93.06 91 THR A CA 1
ATOM 711 C 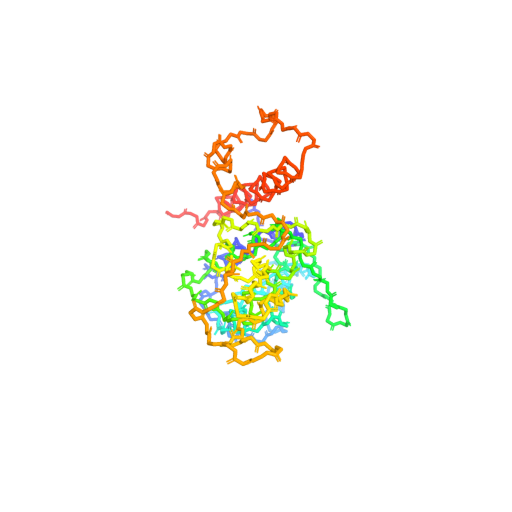C . THR A 1 91 ? -13.793 0.347 -10.417 1.00 93.06 91 THR A C 1
ATOM 713 O O . THR A 1 91 ? -13.533 0.498 -9.225 1.00 93.06 91 THR A O 1
ATOM 716 N N . CYS A 1 92 ? -12.903 -0.147 -11.273 1.00 90.50 92 CYS A N 1
ATOM 717 C CA . CYS A 1 92 ? -11.540 -0.456 -10.889 1.00 90.50 92 CYS A CA 1
ATOM 718 C C . CYS A 1 92 ? -10.734 0.845 -10.748 1.00 90.50 92 CYS A C 1
ATOM 720 O O . CYS A 1 92 ? -10.423 1.499 -11.746 1.00 90.50 92 CYS A O 1
ATOM 722 N N . ARG A 1 93 ? -10.406 1.237 -9.510 1.00 92.88 93 ARG A N 1
ATOM 723 C CA . ARG A 1 93 ? -9.589 2.428 -9.224 1.00 92.88 93 ARG A CA 1
ATOM 724 C C . ARG A 1 93 ? -8.185 2.020 -8.770 1.00 92.88 93 ARG A C 1
ATOM 726 O O . ARG A 1 93 ? -8.052 1.532 -7.640 1.00 92.88 93 ARG A O 1
ATOM 733 N N . PRO A 1 94 ? -7.142 2.222 -9.598 1.00 95.25 94 PRO A N 1
ATOM 734 C CA . PRO A 1 94 ? -5.777 1.914 -9.194 1.00 95.25 94 PRO A CA 1
ATOM 735 C C . PRO A 1 94 ? -5.368 2.799 -8.013 1.00 95.25 94 PRO A C 1
ATOM 737 O O . PRO A 1 94 ? -5.731 3.975 -7.937 1.00 95.25 94 PRO A O 1
ATOM 740 N N . ALA A 1 95 ? -4.637 2.214 -7.068 1.00 96.81 95 ALA A N 1
ATOM 741 C CA . ALA A 1 95 ? -4.048 2.963 -5.969 1.00 96.81 95 ALA A CA 1
ATOM 742 C C . ALA A 1 95 ? -2.758 3.632 -6.455 1.00 96.81 95 ALA A C 1
ATOM 744 O O . ALA A 1 95 ? -1.974 3.009 -7.171 1.00 96.81 95 ALA A O 1
ATOM 745 N N . SER A 1 96 ? -2.527 4.879 -6.049 1.00 97.62 96 SER A N 1
ATOM 746 C CA . SER A 1 96 ? -1.255 5.550 -6.332 1.00 97.62 96 SER A CA 1
ATOM 747 C C . SER A 1 96 ? -0.113 4.913 -5.541 1.00 97.62 96 SER A C 1
ATOM 749 O O . SER A 1 96 ? -0.338 4.264 -4.513 1.00 97.62 96 SER A O 1
ATOM 751 N N . LEU A 1 97 ? 1.131 5.139 -5.967 1.00 97.81 97 LEU A N 1
ATOM 752 C CA . LEU A 1 97 ? 2.295 4.601 -5.256 1.00 97.81 97 LEU A CA 1
ATOM 753 C C . LEU A 1 97 ? 2.295 4.891 -3.731 1.00 97.81 97 LEU A C 1
ATOM 755 O O . LEU A 1 97 ? 2.438 3.939 -2.961 1.00 97.81 97 LEU A O 1
ATOM 759 N N . PRO A 1 98 ? 2.040 6.127 -3.244 1.00 98.44 98 PRO A N 1
ATOM 760 C CA . PRO A 1 98 ? 1.928 6.393 -1.803 1.00 98.44 98 PRO A CA 1
ATOM 761 C C . PRO A 1 98 ? 0.841 5.565 -1.096 1.00 98.44 98 PRO A C 1
ATOM 763 O O . PRO A 1 98 ? 1.024 5.101 0.031 1.00 98.44 98 PRO A O 1
ATOM 766 N N . GLN A 1 99 ? -0.294 5.348 -1.766 1.00 98.50 99 GLN A N 1
ATOM 767 C CA . GLN A 1 99 ? -1.411 4.584 -1.216 1.00 98.50 99 GLN A CA 1
ATOM 768 C C . GLN A 1 99 ? -1.072 3.097 -1.078 1.00 98.50 99 GLN A C 1
ATOM 770 O O . GLN A 1 99 ? -1.463 2.474 -0.086 1.00 98.50 99 GLN A O 1
ATOM 775 N N . LEU A 1 100 ? -0.325 2.540 -2.037 1.00 98.62 100 LEU A N 1
ATOM 776 C CA . LEU A 1 100 ? 0.187 1.169 -1.983 1.00 98.62 100 LEU A CA 1
ATOM 777 C C . LEU A 1 100 ? 1.171 0.989 -0.824 1.00 98.62 100 LEU A C 1
ATOM 779 O O . LEU A 1 100 ? 1.015 0.049 -0.045 1.00 98.62 100 LEU A O 1
ATOM 783 N N . TYR A 1 101 ? 2.117 1.922 -0.659 1.00 98.56 101 TYR A N 1
ATOM 784 C CA . TYR A 1 101 ? 3.066 1.939 0.463 1.00 98.56 101 TYR A CA 1
ATOM 785 C C . TYR A 1 101 ? 2.344 1.846 1.806 1.00 98.56 101 TYR A C 1
ATOM 787 O O . TYR A 1 101 ? 2.614 0.964 2.623 1.00 98.56 101 TYR A O 1
ATOM 795 N N . HIS A 1 102 ? 1.377 2.737 2.013 1.00 98.69 102 HIS A N 1
ATOM 796 C CA . HIS A 1 102 ? 0.604 2.788 3.244 1.00 98.69 102 HIS A CA 1
ATOM 797 C C . HIS A 1 102 ? -0.275 1.547 3.449 1.00 98.69 102 HIS A C 1
ATOM 799 O O . HIS A 1 102 ? -0.363 1.051 4.575 1.00 98.69 102 HIS A O 1
ATOM 805 N N . ALA A 1 103 ? -0.890 1.005 2.395 1.00 98.56 103 ALA A N 1
ATOM 806 C CA . ALA A 1 103 ? -1.730 -0.185 2.501 1.00 98.56 103 ALA A CA 1
ATOM 807 C C . ALA A 1 103 ? -0.926 -1.444 2.860 1.00 98.56 103 ALA A C 1
ATOM 809 O O . ALA A 1 103 ? -1.303 -2.162 3.788 1.00 98.56 103 ALA A O 1
ATOM 810 N N . VAL A 1 104 ? 0.200 -1.681 2.178 1.00 98.56 104 VAL A N 1
ATOM 811 C CA . VAL A 1 104 ? 1.087 -2.825 2.447 1.00 98.56 104 VAL A CA 1
ATOM 812 C C . VAL A 1 104 ? 1.701 -2.717 3.839 1.00 98.56 104 VAL A C 1
ATOM 814 O O . VAL A 1 104 ? 1.688 -3.695 4.589 1.00 98.56 104 VAL A O 1
ATOM 817 N N . TRP A 1 105 ? 2.171 -1.527 4.230 1.00 98.44 105 TRP A N 1
ATOM 818 C CA . TRP A 1 105 ? 2.680 -1.307 5.583 1.00 98.44 105 TRP A CA 1
ATOM 819 C C . TRP A 1 105 ? 1.599 -1.559 6.641 1.00 98.44 105 TRP A C 1
ATOM 821 O O . TRP A 1 105 ? 1.839 -2.297 7.595 1.00 98.44 105 TRP A O 1
ATOM 831 N N . THR A 1 106 ? 0.390 -1.017 6.449 1.00 98.56 106 THR A N 1
ATOM 832 C CA . THR A 1 106 ? -0.745 -1.215 7.366 1.00 98.56 106 THR A CA 1
ATOM 833 C C . THR A 1 106 ? -1.075 -2.695 7.525 1.00 98.56 106 THR A C 1
ATOM 835 O O . THR A 1 106 ? -1.244 -3.168 8.649 1.00 98.56 106 THR A O 1
ATOM 838 N N . ALA A 1 107 ? -1.124 -3.450 6.425 1.00 98.50 107 ALA A N 1
ATOM 839 C CA . ALA A 1 107 ? -1.370 -4.886 6.477 1.00 98.50 107 ALA A CA 1
ATOM 840 C C . ALA A 1 107 ? -0.264 -5.636 7.235 1.00 98.50 107 ALA A C 1
ATOM 842 O O . ALA A 1 107 ? -0.561 -6.499 8.065 1.00 98.50 107 ALA A O 1
ATOM 843 N N . GLY A 1 108 ? 0.996 -5.241 7.025 1.00 98.06 108 GLY A N 1
ATOM 844 C CA . GLY A 1 108 ? 2.145 -5.751 7.771 1.00 98.06 108 GLY A CA 1
ATOM 845 C C . GLY A 1 108 ? 2.059 -5.483 9.277 1.00 98.06 108 GLY A C 1
ATOM 846 O O . GLY A 1 108 ? 2.394 -6.360 10.066 1.00 98.06 108 GLY A O 1
ATOM 847 N N . GLN A 1 109 ? 1.547 -4.323 9.698 1.00 97.88 109 GLN A N 1
ATOM 848 C CA . GLN A 1 109 ? 1.323 -4.032 11.122 1.00 97.88 109 GLN A CA 1
ATOM 849 C C . GLN A 1 109 ? 0.163 -4.841 11.717 1.00 97.88 109 GLN A C 1
ATOM 851 O O . GLN A 1 109 ? 0.220 -5.249 12.874 1.00 97.88 109 GLN A O 1
ATOM 856 N N . LEU A 1 110 ? -0.897 -5.083 10.940 1.00 97.56 110 LEU A N 1
ATOM 857 C CA . LEU A 1 110 ? -2.082 -5.801 11.414 1.00 97.56 110 LEU A CA 1
ATOM 858 C C . LEU A 1 110 ? -1.877 -7.318 11.503 1.00 97.56 110 LEU A C 1
ATOM 860 O O . LEU A 1 110 ? -2.461 -7.958 12.379 1.00 97.56 110 LEU A O 1
ATOM 864 N N . ARG A 1 111 ? -1.089 -7.905 10.594 1.00 96.50 111 ARG A N 1
ATOM 865 C CA . ARG A 1 111 ? -0.966 -9.366 10.466 1.00 96.50 111 ARG A CA 1
ATOM 866 C C . ARG A 1 111 ? 0.468 -9.898 10.425 1.00 96.50 111 ARG A C 1
ATOM 868 O O . ARG A 1 111 ? 0.670 -11.108 10.509 1.00 96.50 111 ARG A O 1
ATOM 875 N N . GLY A 1 112 ? 1.468 -9.029 10.355 1.00 95.44 112 GLY A N 1
ATOM 876 C CA . GLY A 1 112 ? 2.864 -9.429 10.216 1.00 95.44 112 GLY A CA 1
ATOM 877 C C . GLY A 1 112 ? 3.227 -9.801 8.778 1.00 95.44 112 GLY A C 1
ATOM 878 O O . GLY A 1 112 ? 2.608 -9.347 7.816 1.00 95.44 112 GLY A O 1
ATOM 879 N N . LYS A 1 113 ? 4.272 -10.621 8.628 1.00 93.06 113 LYS A N 1
ATOM 880 C CA . LYS A 1 113 ? 4.807 -11.017 7.320 1.00 93.06 113 LYS A CA 1
ATOM 881 C C . LYS A 1 113 ? 3.997 -12.174 6.736 1.00 93.06 113 LYS A C 1
ATOM 883 O O . LYS A 1 113 ? 4.177 -13.320 7.141 1.00 93.06 113 LYS A O 1
ATO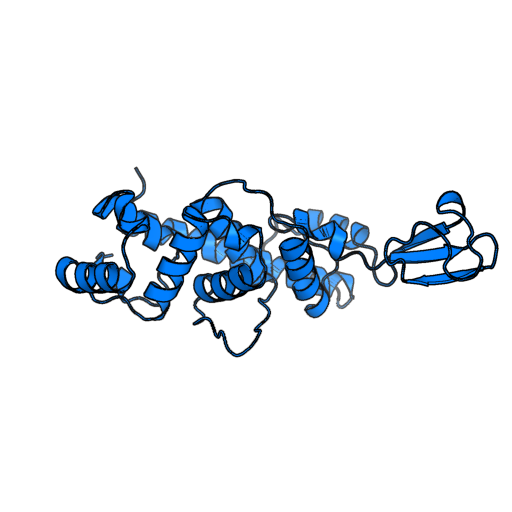M 888 N N . VAL A 1 114 ? 3.135 -11.863 5.774 1.00 96.88 114 VAL A N 1
ATOM 889 C CA . VAL A 1 114 ? 2.442 -12.837 4.923 1.00 96.88 114 VAL A CA 1
ATOM 890 C C . VAL A 1 114 ? 2.926 -12.620 3.487 1.00 96.88 114 VAL A C 1
ATOM 892 O O . VAL A 1 114 ? 2.931 -11.471 3.045 1.00 96.88 114 VAL A O 1
ATOM 895 N N . PRO A 1 115 ? 3.369 -13.669 2.770 1.00 97.25 115 PRO A N 1
ATOM 896 C CA . PRO A 1 115 ? 3.733 -13.545 1.362 1.00 97.25 115 PRO A CA 1
ATOM 897 C C . PRO A 1 115 ? 2.540 -13.094 0.521 1.00 97.25 115 PRO A C 1
ATOM 899 O O . PRO A 1 115 ? 1.421 -13.568 0.726 1.00 97.25 115 PRO A O 1
ATOM 902 N N . TYR A 1 116 ? 2.791 -12.203 -0.431 1.00 98.44 116 TYR A N 1
ATOM 903 C CA . TYR A 1 116 ? 1.813 -11.856 -1.452 1.00 98.44 116 TYR A CA 1
ATOM 904 C C . TYR A 1 116 ? 1.868 -12.881 -2.587 1.00 98.44 116 TYR A C 1
ATOM 906 O O . TYR A 1 116 ? 2.869 -13.562 -2.794 1.00 98.44 116 TYR A O 1
ATOM 914 N N . SER A 1 117 ? 0.749 -13.035 -3.280 1.00 98.44 117 SER A N 1
ATOM 915 C CA . SER A 1 117 ? 0.658 -13.842 -4.495 1.00 98.44 117 SER A CA 1
ATOM 916 C C . SER A 1 117 ? 1.250 -13.111 -5.702 1.00 98.44 117 SER A C 1
ATOM 918 O O . SER A 1 117 ? 1.273 -11.880 -5.739 1.00 98.44 117 SER A O 1
ATOM 920 N N . ASP A 1 118 ? 1.617 -13.878 -6.734 1.00 97.75 118 ASP A N 1
ATOM 921 C CA . ASP A 1 118 ? 2.038 -13.357 -8.048 1.00 97.75 118 ASP A CA 1
ATOM 922 C C . ASP A 1 118 ? 0.989 -12.396 -8.645 1.00 97.75 118 ASP A C 1
ATOM 924 O O . ASP A 1 118 ? 1.332 -11.401 -9.277 1.00 97.75 118 ASP A O 1
ATOM 928 N N . GLU A 1 119 ? -0.299 -12.643 -8.391 1.00 97.94 119 GLU A N 1
ATOM 929 C CA . GLU A 1 119 ? -1.394 -11.781 -8.839 1.00 97.94 119 GLU A CA 1
ATOM 930 C C . GLU A 1 119 ? -1.351 -10.393 -8.181 1.00 97.94 119 GLU A C 1
ATOM 932 O O . GLU A 1 119 ? -1.394 -9.373 -8.875 1.00 97.94 119 GLU A O 1
ATOM 937 N N . VAL A 1 120 ? -1.210 -10.329 -6.852 1.00 98.50 120 VAL A N 1
ATOM 938 C CA . VAL A 1 120 ? -1.112 -9.046 -6.136 1.00 98.50 120 VAL A CA 1
ATOM 939 C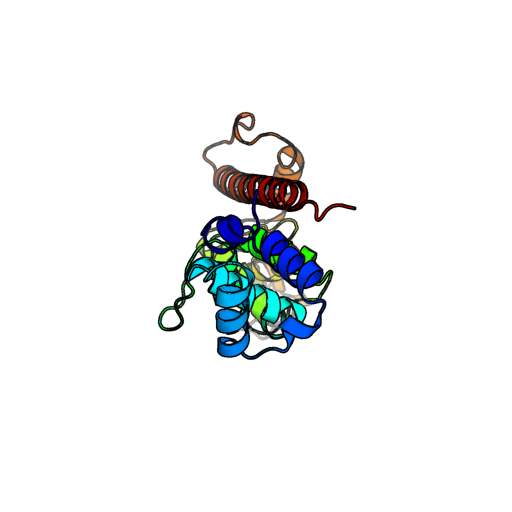 C . VAL A 1 120 ? 0.210 -8.336 -6.445 1.00 98.50 120 VAL A C 1
ATOM 941 O O . VAL A 1 120 ? 0.225 -7.115 -6.604 1.00 98.50 120 VAL A O 1
ATOM 944 N N . GLU A 1 121 ? 1.308 -9.075 -6.605 1.00 98.31 121 GLU A N 1
ATOM 945 C CA . GLU A 1 121 ? 2.596 -8.531 -7.051 1.00 98.31 121 GLU A CA 1
ATOM 946 C C . GLU A 1 121 ? 2.494 -7.850 -8.418 1.00 98.31 121 GLU A C 1
ATOM 948 O O . GLU A 1 121 ? 2.903 -6.696 -8.578 1.00 98.31 121 GLU A O 1
ATOM 953 N N . ARG A 1 122 ? 1.882 -8.524 -9.399 1.00 97.12 122 ARG A N 1
ATOM 954 C CA . ARG A 1 122 ? 1.629 -7.958 -10.730 1.00 97.12 122 ARG A CA 1
ATOM 955 C C . ARG A 1 122 ? 0.702 -6.759 -10.680 1.00 97.12 122 ARG A C 1
ATOM 957 O O . ARG A 1 122 ? 0.936 -5.801 -11.410 1.00 97.12 122 ARG A O 1
ATOM 964 N N . TRP A 1 123 ? -0.320 -6.786 -9.828 1.00 97.94 123 TRP A N 1
ATOM 965 C CA . TRP A 1 123 ? -1.215 -5.648 -9.644 1.00 97.94 123 TRP A CA 1
ATOM 966 C C . TRP A 1 123 ? -0.466 -4.411 -9.124 1.00 97.94 123 TRP A C 1
ATOM 968 O O . TRP A 1 123 ? -0.597 -3.321 -9.686 1.00 97.94 123 TRP A O 1
ATOM 978 N N . ILE A 1 124 ? 0.371 -4.578 -8.092 1.00 98.50 124 ILE A N 1
ATOM 979 C CA . ILE A 1 124 ? 1.214 -3.505 -7.540 1.00 98.50 124 ILE A CA 1
ATOM 980 C C . ILE A 1 124 ? 2.166 -2.969 -8.611 1.00 98.50 124 ILE A C 1
ATOM 982 O O . ILE A 1 124 ? 2.265 -1.755 -8.795 1.00 98.50 124 ILE A O 1
ATOM 986 N N . ALA A 1 125 ? 2.827 -3.861 -9.351 1.00 97.25 125 ALA A N 1
ATOM 987 C CA . ALA A 1 125 ? 3.720 -3.472 -10.432 1.00 97.25 125 ALA A CA 1
ATOM 988 C C . ALA A 1 125 ? 2.984 -2.737 -11.560 1.00 97.25 125 ALA A C 1
ATOM 990 O O . ALA A 1 125 ? 3.490 -1.734 -12.052 1.00 97.25 125 ALA A O 1
ATOM 991 N N . ALA A 1 126 ? 1.777 -3.166 -11.933 1.00 96.81 126 ALA A N 1
ATOM 992 C CA . ALA A 1 126 ? 0.958 -2.484 -12.931 1.00 96.81 126 ALA A CA 1
ATOM 993 C C . ALA A 1 126 ? 0.583 -1.062 -12.485 1.00 96.81 126 ALA A C 1
ATOM 995 O O . ALA A 1 126 ? 0.694 -0.126 -13.276 1.00 96.81 126 ALA A O 1
ATOM 996 N N . CYS A 1 127 ? 0.214 -0.875 -11.213 1.00 97.56 127 CYS A N 1
ATOM 997 C CA . CYS A 1 127 ? -0.046 0.453 -10.650 1.00 97.56 127 CYS A CA 1
ATOM 998 C C . CYS A 1 127 ? 1.212 1.336 -10.685 1.00 97.56 127 CYS A C 1
ATOM 1000 O O . CYS A 1 127 ? 1.152 2.483 -11.121 1.00 97.56 127 CYS A O 1
ATOM 1002 N N . ALA A 1 128 ? 2.367 0.791 -10.292 1.00 96.69 128 ALA A N 1
ATOM 1003 C CA . ALA A 1 128 ? 3.639 1.510 -10.329 1.00 96.69 128 ALA A CA 1
ATOM 1004 C C . ALA A 1 128 ? 4.052 1.894 -11.758 1.00 96.69 128 ALA A C 1
ATOM 1006 O O . ALA A 1 128 ? 4.448 3.030 -12.001 1.00 96.69 128 ALA A O 1
ATOM 1007 N N . LEU A 1 129 ? 3.908 0.980 -12.719 1.00 94.56 129 LEU A N 1
ATOM 1008 C CA . LEU A 1 129 ? 4.207 1.222 -14.130 1.00 94.56 129 LEU A CA 1
ATOM 1009 C C . LEU A 1 129 ? 3.248 2.233 -14.766 1.00 94.56 129 LEU A C 1
ATOM 1011 O O . LEU A 1 129 ? 3.682 3.034 -15.593 1.00 94.56 129 LEU A O 1
ATOM 1015 N N . ASN A 1 130 ? 1.976 2.242 -14.361 1.00 94.31 130 ASN A N 1
ATOM 1016 C CA . ASN A 1 130 ? 1.024 3.284 -14.746 1.00 94.31 130 ASN A CA 1
ATOM 1017 C C . ASN A 1 130 ? 1.466 4.663 -14.227 1.00 94.31 130 ASN A C 1
ATOM 1019 O O . ASN A 1 130 ? 1.388 5.657 -14.946 1.00 94.31 130 ASN A O 1
ATOM 1023 N N . ASP A 1 131 ? 2.036 4.699 -13.021 1.00 92.69 131 ASP A N 1
ATOM 1024 C CA . ASP A 1 131 ? 2.721 5.864 -12.460 1.00 92.69 131 ASP A CA 1
ATOM 1025 C C . ASP A 1 131 ? 4.154 6.018 -13.004 1.00 92.69 131 ASP A C 1
ATOM 1027 O O . ASP A 1 131 ? 4.936 6.782 -12.451 1.00 92.69 131 ASP A O 1
ATOM 1031 N N . GLY A 1 132 ? 4.542 5.320 -14.075 1.00 92.75 132 GLY A N 1
ATOM 1032 C CA . GLY A 1 132 ? 5.860 5.424 -14.703 1.00 92.75 132 GLY A CA 1
ATOM 1033 C C . GLY A 1 132 ? 7.036 5.132 -13.770 1.00 92.75 132 GLY A C 1
ATOM 1034 O O . GLY A 1 132 ? 8.077 5.750 -13.947 1.00 92.75 132 GLY A O 1
ATOM 1035 N N . ILE A 1 133 ? 6.864 4.261 -12.771 1.00 94.94 133 ILE A N 1
ATOM 1036 C CA . ILE A 1 133 ? 7.876 3.866 -11.784 1.00 94.94 133 ILE A CA 1
ATOM 1037 C C . ILE A 1 133 ? 8.344 2.442 -12.063 1.00 94.94 133 ILE A C 1
ATOM 1039 O O . ILE A 1 133 ? 7.559 1.497 -12.022 1.00 94.94 133 ILE A O 1
ATOM 1043 N N . VAL A 1 134 ? 9.647 2.283 -12.305 1.00 95.00 134 VAL A N 1
ATOM 1044 C CA . VAL A 1 134 ? 10.260 0.969 -12.584 1.00 95.00 134 VAL A CA 1
ATOM 1045 C C . VAL A 1 134 ? 11.012 0.362 -11.394 1.00 95.00 134 VAL A C 1
ATOM 1047 O O . VAL A 1 134 ? 11.329 -0.828 -11.414 1.00 95.00 134 VAL A O 1
ATOM 1050 N N . TYR A 1 135 ? 11.290 1.154 -10.354 1.00 96.81 135 TYR A N 1
ATOM 1051 C CA . TYR A 1 135 ? 11.973 0.714 -9.135 1.00 96.81 135 TYR A CA 1
ATOM 1052 C C . TYR A 1 135 ? 11.054 0.833 -7.914 1.00 96.81 135 TYR A C 1
ATOM 1054 O O . TYR A 1 135 ? 10.483 1.895 -7.675 1.00 96.81 135 TYR A O 1
ATOM 1062 N N . LEU A 1 136 ? 10.939 -0.246 -7.145 1.00 97.69 136 LEU A N 1
ATOM 1063 C CA . LEU A 1 136 ? 10.107 -0.384 -5.957 1.00 97.69 136 LEU A CA 1
ATOM 1064 C C . LEU A 1 136 ? 10.985 -0.762 -4.754 1.00 97.69 136 LEU A C 1
ATOM 1066 O O . LEU A 1 136 ? 11.369 -1.923 -4.617 1.00 97.69 136 LEU A O 1
ATOM 1070 N N . PRO A 1 137 ? 11.319 0.191 -3.870 1.00 97.81 137 PRO A N 1
ATOM 1071 C CA . PRO A 1 137 ? 11.945 -0.128 -2.594 1.00 97.81 137 PRO A CA 1
ATOM 1072 C C . PRO A 1 137 ? 10.944 -0.737 -1.597 1.00 97.81 137 PRO A C 1
ATOM 1074 O O . PRO A 1 137 ? 9.743 -0.842 -1.855 1.00 97.81 137 PRO A O 1
ATOM 1077 N N . GLU A 1 138 ? 11.436 -1.129 -0.418 1.00 97.00 138 GLU A N 1
ATOM 1078 C CA . GLU A 1 138 ? 10.581 -1.521 0.710 1.00 97.00 138 GLU A CA 1
ATOM 1079 C C . GLU A 1 138 ? 9.499 -0.453 0.996 1.00 97.00 138 GLU A C 1
ATOM 1081 O O . GLU A 1 138 ? 9.784 0.744 0.890 1.00 97.00 138 GLU A O 1
ATOM 1086 N N . PRO A 1 139 ? 8.263 -0.851 1.358 1.00 97.31 139 PRO A N 1
ATOM 1087 C CA . PRO A 1 139 ? 7.807 -2.220 1.597 1.00 97.31 139 PRO A CA 1
ATOM 1088 C C . PRO A 1 139 ? 7.308 -2.949 0.332 1.00 97.31 139 PRO A C 1
ATOM 1090 O O . PRO A 1 139 ? 6.723 -4.018 0.453 1.00 97.31 139 PRO A O 1
ATOM 1093 N N . LEU A 1 140 ? 7.478 -2.380 -0.870 1.00 98.25 140 LEU A N 1
ATOM 1094 C CA . LEU A 1 140 ? 6.953 -2.924 -2.135 1.00 98.25 140 LEU A CA 1
ATOM 1095 C C . LEU A 1 140 ? 7.984 -3.728 -2.945 1.00 98.25 140 LEU A C 1
ATOM 1097 O O . LEU A 1 140 ? 7.695 -4.146 -4.067 1.00 98.25 140 LEU A O 1
ATOM 1101 N N . SER A 1 141 ? 9.174 -3.962 -2.390 1.00 97.50 141 SER A N 1
ATOM 1102 C CA . SER A 1 141 ? 10.305 -4.628 -3.056 1.00 97.50 141 SER A CA 1
ATOM 1103 C C . SER A 1 141 ? 9.964 -6.007 -3.621 1.00 97.50 141 SER A C 1
ATOM 1105 O O . SER A 1 141 ? 10.501 -6.406 -4.653 1.00 97.50 141 SER A O 1
ATOM 1107 N N . PHE A 1 142 ? 9.029 -6.720 -2.993 1.00 97.38 142 PHE A N 1
ATOM 1108 C CA . PHE A 1 142 ? 8.576 -8.034 -3.436 1.00 97.38 142 PHE A CA 1
ATOM 1109 C C . PHE A 1 142 ? 7.918 -7.999 -4.831 1.00 97.38 142 PHE A C 1
ATOM 1111 O O . PHE A 1 142 ? 8.030 -8.968 -5.568 1.00 97.38 142 PHE A O 1
ATOM 1118 N N . ALA A 1 143 ? 7.340 -6.866 -5.251 1.00 97.62 143 ALA A N 1
ATOM 1119 C CA . ALA A 1 143 ? 6.749 -6.692 -6.582 1.00 97.62 143 ALA A CA 1
ATOM 1120 C C . ALA A 1 143 ? 7.754 -6.222 -7.662 1.00 97.62 143 ALA A C 1
ATOM 1122 O O . ALA A 1 143 ? 7.419 -6.175 -8.849 1.00 97.62 143 ALA A O 1
ATOM 1123 N N . GLN A 1 144 ? 9.000 -5.896 -7.293 1.00 96.31 144 GLN A N 1
ATOM 1124 C CA . GLN A 1 144 ? 10.052 -5.429 -8.212 1.00 96.31 144 GLN A CA 1
ATOM 1125 C C . GLN A 1 144 ? 10.299 -6.342 -9.434 1.00 96.31 144 GLN A C 1
ATOM 1127 O O . GLN A 1 144 ? 10.552 -5.809 -10.521 1.00 96.31 144 GLN A O 1
ATOM 1132 N N . PRO A 1 145 ? 10.224 -7.689 -9.342 1.00 93.12 145 PRO A N 1
ATOM 1133 C CA . PRO A 1 145 ? 10.406 -8.559 -10.508 1.00 93.12 145 PRO A CA 1
ATOM 1134 C C . PRO A 1 145 ? 9.375 -8.341 -11.627 1.00 93.12 145 PRO A C 1
ATOM 1136 O O . PRO A 1 145 ? 9.585 -8.800 -12.752 1.00 93.12 145 PRO A O 1
ATOM 1139 N N . HIS A 1 146 ? 8.258 -7.673 -11.327 1.00 94.00 146 HIS A N 1
ATOM 1140 C CA . HIS A 1 146 ? 7.154 -7.437 -12.256 1.00 94.00 146 HIS A CA 1
ATOM 1141 C C . HIS A 1 146 ? 7.148 -6.028 -12.861 1.00 94.00 146 HIS A C 1
ATOM 1143 O O . HIS A 1 146 ? 6.436 -5.799 -13.835 1.00 94.00 146 HIS A O 1
ATOM 1149 N N . THR A 1 147 ? 7.956 -5.093 -12.350 1.00 93.06 147 THR A N 1
ATOM 1150 C CA . THR A 1 147 ? 8.141 -3.768 -12.977 1.00 93.06 147 THR A CA 1
ATOM 1151 C C . THR A 1 147 ? 9.230 -3.772 -14.054 1.00 93.06 147 THR A C 1
ATOM 1153 O O . THR A 1 147 ? 9.352 -2.829 -14.837 1.00 93.06 147 THR A O 1
ATOM 1156 N N . LEU A 1 148 ? 10.023 -4.843 -14.121 1.00 86.25 148 LEU A N 1
ATOM 1157 C CA . LEU A 1 148 ? 11.057 -5.047 -15.128 1.00 86.25 148 LEU A CA 1
ATOM 1158 C C . LEU A 1 148 ? 10.430 -5.452 -16.466 1.00 86.25 148 LEU A C 1
ATOM 1160 O O . LEU A 1 148 ? 10.213 -6.630 -16.736 1.00 86.25 148 LEU A O 1
ATOM 1164 N N . MET A 1 149 ? 10.180 -4.469 -17.330 1.00 83.62 149 MET A N 1
ATOM 1165 C CA . MET A 1 149 ? 9.932 -4.739 -18.746 1.00 83.62 149 MET A CA 1
ATOM 1166 C C . MET A 1 149 ? 11.270 -5.018 -19.431 1.00 83.62 149 MET A C 1
ATOM 1168 O O . MET A 1 149 ? 12.037 -4.093 -19.713 1.00 83.62 149 MET A O 1
ATOM 1172 N N . THR A 1 150 ? 11.571 -6.294 -19.653 1.00 88.75 150 THR A N 1
ATOM 1173 C CA . THR A 1 150 ? 12.769 -6.739 -20.365 1.00 88.75 150 THR A CA 1
ATOM 1174 C C . THR A 1 150 ? 12.492 -6.863 -21.861 1.00 88.75 150 THR A C 1
ATOM 1176 O O . THR A 1 150 ? 11.380 -7.161 -22.291 1.00 88.75 150 THR A O 1
ATOM 1179 N N . GLU A 1 151 ? 13.509 -6.603 -22.674 1.00 93.06 151 GLU A N 1
ATOM 1180 C CA . GLU A 1 151 ? 13.562 -7.035 -24.069 1.00 93.06 151 GLU A CA 1
ATOM 1181 C C . GLU A 1 151 ? 14.719 -8.017 -24.226 1.00 93.06 151 GLU A C 1
ATOM 1183 O O . GLU A 1 151 ? 15.737 -7.908 -23.529 1.00 93.06 151 GLU A O 1
ATOM 1188 N N . TYR A 1 152 ? 14.570 -8.982 -25.129 1.00 94.56 152 TYR A N 1
ATOM 1189 C CA . TYR A 1 152 ? 15.659 -9.872 -25.494 1.00 94.56 152 TYR A CA 1
ATOM 1190 C C . TYR A 1 152 ? 16.143 -9.580 -26.909 1.00 94.56 152 TYR A C 1
ATOM 1192 O O . TYR A 1 152 ? 15.363 -9.246 -27.795 1.00 94.56 152 TYR A O 1
ATOM 1200 N N . ARG A 1 153 ? 17.443 -9.763 -27.136 1.00 96.06 153 ARG A N 1
ATOM 1201 C CA . ARG A 1 153 ? 18.064 -9.833 -28.457 1.00 96.06 153 ARG A CA 1
ATOM 1202 C C . ARG A 1 153 ? 18.547 -11.256 -28.701 1.00 96.06 153 ARG A C 1
ATOM 1204 O O . ARG A 1 153 ? 19.388 -11.773 -27.965 1.00 96.06 153 ARG A O 1
ATOM 1211 N N . CYS A 1 154 ? 18.033 -11.897 -29.744 1.00 96.94 154 CYS A N 1
ATOM 1212 C CA . CYS A 1 154 ? 18.473 -13.228 -30.139 1.00 96.94 154 CYS A CA 1
ATOM 1213 C C . CYS A 1 154 ? 19.836 -13.154 -30.839 1.00 96.94 154 CYS A C 1
ATOM 1215 O O . CYS A 1 154 ? 19.969 -12.528 -31.890 1.00 96.94 154 CYS A O 1
ATOM 1217 N N . LYS A 1 155 ? 20.843 -13.850 -30.305 1.00 97.44 155 LYS A N 1
ATOM 1218 C CA . LYS A 1 155 ? 22.191 -13.916 -30.895 1.00 97.44 155 LYS A CA 1
ATOM 1219 C C . LYS A 1 155 ? 22.231 -14.670 -32.229 1.00 97.44 155 LYS A C 1
ATOM 1221 O O . LYS A 1 155 ? 23.144 -14.447 -33.015 1.00 97.44 155 LYS A O 1
ATOM 1226 N N . ARG A 1 156 ? 21.250 -15.544 -32.490 1.00 96.69 156 ARG A N 1
ATOM 1227 C CA . ARG A 1 156 ? 21.173 -16.377 -33.702 1.00 96.69 156 ARG A CA 1
ATOM 1228 C C . ARG A 1 156 ? 20.579 -15.649 -34.898 1.00 96.69 156 ARG A C 1
ATOM 1230 O O . ARG A 1 156 ? 21.199 -15.607 -35.952 1.00 96.69 156 ARG A O 1
ATOM 1237 N N . CYS A 1 157 ? 19.364 -15.124 -34.750 1.00 96.25 157 CYS A N 1
ATOM 1238 C CA . CYS A 1 157 ? 18.634 -14.483 -35.848 1.00 96.25 157 CYS A CA 1
ATOM 1239 C C . CYS A 1 157 ? 18.634 -12.952 -35.773 1.00 96.25 157 CYS A C 1
ATOM 1241 O O . CYS A 1 157 ? 18.179 -12.303 -36.708 1.00 96.25 157 CYS A O 1
ATOM 1243 N N . GLY A 1 158 ? 19.109 -12.366 -34.670 1.00 96.12 158 GLY A N 1
ATOM 1244 C CA . GLY A 1 158 ? 19.108 -10.920 -34.462 1.00 96.12 158 GLY A CA 1
ATOM 1245 C C . GLY A 1 158 ? 17.760 -10.322 -34.047 1.00 96.12 158 GLY A C 1
ATOM 1246 O O . GLY A 1 158 ? 17.715 -9.107 -33.862 1.00 96.12 158 GLY A O 1
ATOM 1247 N N . ASN A 1 159 ? 16.695 -11.126 -33.885 1.00 95.62 159 ASN A N 1
ATOM 1248 C CA . ASN A 1 159 ? 15.375 -10.636 -33.460 1.00 95.62 159 ASN A CA 1
ATOM 1249 C C . ASN A 1 159 ? 15.467 -9.898 -32.121 1.00 95.62 159 ASN A C 1
ATOM 1251 O O . ASN A 1 159 ? 16.200 -10.340 -31.230 1.00 95.62 159 ASN A O 1
ATOM 1255 N N . VAL A 1 160 ? 14.708 -8.813 -31.989 1.00 95.00 160 VAL A N 1
ATOM 1256 C CA . VAL A 1 160 ? 14.538 -8.078 -30.735 1.00 95.00 160 VAL A CA 1
ATOM 1257 C C . VAL A 1 160 ? 13.052 -8.029 -30.423 1.00 95.00 160 VAL A C 1
ATOM 1259 O O . VAL A 1 160 ? 12.290 -7.517 -31.237 1.00 95.00 160 VAL A O 1
ATOM 1262 N N . ASP A 1 161 ? 12.660 -8.552 -29.266 1.00 92.50 161 ASP A N 1
ATOM 1263 C CA . ASP A 1 161 ? 11.259 -8.640 -28.839 1.00 92.50 161 ASP A CA 1
ATOM 1264 C C . ASP A 1 161 ? 11.129 -8.331 -27.340 1.00 92.50 161 ASP A C 1
ATOM 1266 O O . ASP A 1 161 ? 12.106 -8.509 -26.596 1.00 92.50 161 ASP A O 1
ATOM 1270 N N . PRO A 1 162 ? 9.950 -7.892 -26.855 1.00 90.38 162 PRO A N 1
ATOM 1271 C CA . PRO A 1 162 ? 9.640 -7.915 -25.436 1.00 90.38 162 PRO A CA 1
ATOM 1272 C C . PRO A 1 162 ? 9.825 -9.329 -24.880 1.00 90.38 162 PRO A C 1
ATOM 1274 O O . PRO A 1 162 ? 9.350 -10.315 -25.433 1.00 90.38 162 PRO A O 1
ATOM 1277 N N . ASP A 1 163 ? 10.537 -9.428 -23.768 1.00 85.88 163 ASP A N 1
ATOM 1278 C CA . ASP A 1 163 ? 10.788 -10.692 -23.095 1.00 85.88 163 ASP A CA 1
ATOM 1279 C C . ASP A 1 163 ? 9.637 -10.981 -22.133 1.00 85.88 163 ASP A C 1
ATOM 1281 O O . ASP A 1 163 ? 9.666 -10.625 -20.956 1.00 85.88 163 ASP A O 1
ATOM 1285 N N . GLU A 1 164 ? 8.616 -11.675 -22.635 1.00 81.88 164 GLU A N 1
ATOM 1286 C CA . GLU A 1 164 ? 7.489 -12.185 -21.839 1.00 81.88 164 GLU A CA 1
ATOM 1287 C C . GLU A 1 164 ? 7.880 -13.408 -20.983 1.00 81.88 164 GLU A C 1
ATOM 1289 O O . GLU A 1 164 ? 7.063 -14.280 -20.687 1.00 81.88 164 GLU A O 1
ATOM 1294 N N . ARG A 1 165 ? 9.155 -13.484 -20.571 1.00 80.88 165 ARG A N 1
ATOM 1295 C CA . ARG A 1 165 ? 9.784 -14.632 -19.901 1.00 80.88 165 ARG A CA 1
ATOM 1296 C C . ARG A 1 165 ? 9.735 -15.898 -20.764 1.00 80.88 165 ARG A C 1
ATOM 1298 O O . ARG A 1 165 ? 9.590 -17.009 -20.247 1.00 80.88 165 ARG A O 1
ATOM 1305 N N . THR A 1 166 ? 9.874 -15.743 -22.080 1.00 83.50 166 THR A N 1
ATOM 1306 C CA . THR A 1 166 ? 9.854 -16.870 -23.015 1.00 83.50 166 THR A CA 1
ATOM 1307 C C . THR A 1 166 ? 11.144 -17.698 -22.887 1.00 83.50 166 THR A C 1
ATOM 1309 O O . THR A 1 166 ? 12.247 -17.156 -22.734 1.00 83.50 166 THR A O 1
ATOM 1312 N N . PRO A 1 167 ? 11.058 -19.044 -22.919 1.00 91.75 167 PRO A N 1
ATOM 1313 C CA . PRO A 1 167 ? 12.236 -19.904 -22.782 1.00 91.75 167 PRO A CA 1
ATOM 1314 C C . PRO A 1 167 ? 13.101 -19.946 -24.055 1.00 91.75 167 PRO A C 1
ATOM 1316 O O . PRO A 1 167 ? 14.192 -20.522 -24.042 1.00 91.75 167 PRO A O 1
ATOM 1319 N N . GLN A 1 168 ? 12.626 -19.363 -25.158 1.00 95.31 168 GLN A N 1
ATOM 1320 C CA . GLN A 1 168 ? 13.252 -19.415 -26.475 1.00 95.31 168 GLN A CA 1
ATOM 1321 C C . GLN A 1 168 ? 12.876 -18.190 -27.315 1.00 95.31 168 GLN A C 1
ATOM 1323 O O . GLN A 1 168 ? 11.892 -17.522 -27.026 1.00 95.31 168 GLN A O 1
ATOM 1328 N N . CYS A 1 169 ? 13.646 -17.915 -28.369 1.00 94.69 169 CYS A N 1
ATOM 1329 C CA . CYS A 1 169 ? 13.319 -16.871 -29.335 1.00 94.69 169 CYS A CA 1
ATOM 1330 C C . CYS A 1 169 ? 12.031 -17.220 -30.090 1.00 94.69 169 CYS A C 1
ATOM 1332 O O . CYS A 1 169 ? 11.964 -18.271 -30.732 1.00 94.69 169 CYS A O 1
ATOM 1334 N N . ASP A 1 170 ? 11.078 -16.295 -30.103 1.00 94.25 170 ASP A N 1
ATOM 1335 C CA . ASP A 1 170 ? 9.771 -16.450 -30.754 1.00 94.25 170 ASP A CA 1
ATOM 1336 C C . ASP A 1 170 ? 9.880 -16.547 -32.282 1.00 94.25 170 ASP A C 1
ATOM 1338 O O . ASP A 1 170 ? 9.039 -17.155 -32.939 1.00 94.25 170 ASP A O 1
ATOM 1342 N N . TRP A 1 171 ? 10.962 -16.009 -32.855 1.00 95.38 171 TRP A N 1
ATOM 1343 C CA . TRP A 1 171 ? 11.191 -16.020 -34.298 1.00 95.38 171 TRP A CA 1
ATOM 1344 C C . TRP A 1 171 ? 11.876 -17.291 -34.815 1.00 95.38 171 TRP A C 1
ATOM 1346 O O . TRP A 1 171 ? 11.500 -17.828 -35.852 1.00 95.38 171 TRP A O 1
ATOM 1356 N N . CYS A 1 172 ? 12.935 -17.755 -34.142 1.00 95.88 172 CYS A N 1
ATOM 1357 C CA . CYS A 1 172 ? 13.792 -18.834 -34.662 1.00 95.88 172 CYS A CA 1
ATOM 1358 C C . CYS A 1 172 ? 13.956 -20.041 -33.729 1.00 95.88 172 CYS A C 1
ATOM 1360 O O . CYS A 1 172 ? 14.712 -20.958 -34.055 1.00 95.88 172 CYS A O 1
ATOM 1362 N N . GLY A 1 173 ? 13.315 -20.036 -32.556 1.00 95.88 173 GLY A N 1
ATOM 1363 C CA . GLY A 1 173 ? 13.413 -21.121 -31.577 1.00 95.88 173 GLY A CA 1
ATOM 1364 C C . GLY A 1 173 ? 14.791 -21.268 -30.922 1.00 95.88 173 GLY A C 1
ATOM 1365 O O . GLY A 1 173 ? 15.094 -22.320 -30.365 1.00 95.88 173 GLY A O 1
ATOM 1366 N N . ALA A 1 174 ? 15.664 -20.255 -31.003 1.00 96.56 174 ALA A N 1
ATOM 1367 C CA . ALA A 1 174 ? 16.942 -20.274 -30.291 1.00 96.56 174 ALA A CA 1
ATOM 1368 C C . ALA A 1 174 ? 16.712 -20.379 -28.770 1.00 96.56 174 ALA A C 1
ATOM 1370 O O . ALA A 1 174 ? 15.835 -19.686 -28.254 1.00 96.56 174 ALA A O 1
ATOM 1371 N N . PRO A 1 175 ? 17.482 -21.207 -28.044 1.00 96.38 175 PRO A N 1
ATOM 1372 C CA . PRO A 1 175 ? 17.279 -21.423 -26.613 1.00 96.38 175 PRO A CA 1
ATOM 1373 C C . PRO A 1 175 ? 17.621 -20.174 -25.787 1.00 96.38 175 PRO A C 1
ATOM 1375 O O . PRO A 1 175 ? 18.362 -19.304 -26.243 1.00 96.38 175 PRO A O 1
ATOM 1378 N N . ALA A 1 176 ? 17.160 -20.123 -24.531 1.00 93.75 176 ALA A N 1
ATOM 1379 C CA . ALA A 1 176 ? 17.407 -19.013 -23.602 1.00 93.75 176 ALA A CA 1
ATOM 1380 C C . ALA A 1 176 ? 18.885 -18.591 -23.459 1.00 93.75 176 ALA A C 1
ATOM 1382 O O . ALA A 1 176 ? 19.147 -17.414 -23.221 1.00 93.75 176 ALA A O 1
ATOM 1383 N N . SER A 1 177 ? 19.844 -19.513 -23.619 1.00 95.44 177 SER A N 1
ATOM 1384 C CA . SER A 1 177 ? 21.290 -19.229 -23.577 1.00 95.44 177 SER A CA 1
ATOM 1385 C C . SER A 1 177 ? 21.774 -18.327 -24.722 1.00 95.44 177 SER A C 1
ATOM 1387 O O . SER A 1 177 ? 22.813 -17.671 -24.611 1.00 95.44 177 SER A O 1
ATOM 1389 N N . GLU A 1 178 ? 21.013 -18.262 -25.813 1.00 96.19 178 GLU A N 1
ATOM 1390 C CA . GLU A 1 178 ? 21.271 -17.409 -26.972 1.00 96.19 178 GLU A CA 1
ATOM 1391 C C . GLU A 1 178 ? 20.471 -16.097 -26.931 1.00 96.19 178 GLU A C 1
ATOM 1393 O O . GLU A 1 178 ? 20.517 -15.325 -27.890 1.00 96.19 178 GLU A O 1
ATOM 1398 N N . LEU A 1 179 ? 19.757 -15.819 -25.836 1.00 95.00 179 LEU A N 1
ATOM 1399 C CA . LEU A 1 179 ? 18.978 -14.595 -25.655 1.00 95.00 179 LEU A CA 1
ATOM 1400 C C . LEU A 1 179 ? 19.709 -13.650 -24.701 1.00 95.00 179 LEU A C 1
ATOM 1402 O O . LEU A 1 179 ? 19.912 -13.955 -23.526 1.00 95.00 179 LEU A O 1
ATOM 1406 N N . GLU A 1 180 ? 20.110 -12.489 -25.209 1.00 94.56 180 GLU A N 1
ATOM 1407 C CA . GLU A 1 180 ? 20.650 -11.405 -24.392 1.00 94.56 180 GLU A CA 1
ATOM 1408 C C . GLU A 1 180 ? 19.501 -10.520 -23.910 1.00 94.56 180 GLU A C 1
ATOM 1410 O O . GLU A 1 180 ? 18.836 -9.886 -24.723 1.00 94.56 180 GLU A O 1
ATOM 1415 N N . ARG A 1 181 ? 19.251 -10.500 -22.599 1.00 91.69 181 ARG A N 1
ATOM 1416 C CA . ARG A 1 181 ? 18.148 -9.748 -21.988 1.00 91.69 181 ARG A CA 1
ATOM 1417 C C . ARG A 1 181 ? 18.651 -8.449 -21.385 1.00 91.69 181 ARG A C 1
ATOM 1419 O O . ARG A 1 181 ? 19.674 -8.444 -20.704 1.00 91.69 181 ARG A O 1
ATOM 1426 N N . LYS A 1 182 ? 17.901 -7.371 -21.584 1.00 90.88 182 LYS A N 1
ATOM 1427 C CA . LYS A 1 182 ? 18.162 -6.071 -20.959 1.00 90.88 182 LYS A CA 1
ATOM 1428 C C . LYS A 1 182 ? 16.846 -5.349 -20.645 1.00 90.88 182 LYS A C 1
ATOM 1430 O O . LYS A 1 182 ? 15.833 -5.638 -21.284 1.00 90.88 182 LYS A O 1
ATOM 1435 N N . PRO A 1 183 ? 16.829 -4.413 -19.684 1.00 89.38 183 PRO A N 1
ATOM 1436 C CA . PRO A 1 183 ? 15.674 -3.548 -19.470 1.00 89.38 183 PRO A CA 1
ATOM 1437 C C . PRO A 1 183 ? 15.346 -2.755 -20.744 1.00 89.38 183 PRO A C 1
ATOM 1439 O O . PRO A 1 183 ? 16.243 -2.183 -21.364 1.00 89.38 183 PRO A O 1
ATOM 1442 N N . LYS A 1 184 ? 14.068 -2.712 -21.131 1.00 87.00 184 LYS A N 1
ATOM 1443 C CA . LYS A 1 184 ? 13.598 -2.028 -22.346 1.00 87.00 184 LYS A CA 1
ATOM 1444 C C . LYS A 1 184 ? 13.655 -0.502 -22.233 1.00 87.00 184 LYS A C 1
ATOM 1446 O O . LYS A 1 184 ? 13.967 0.175 -23.207 1.00 87.00 184 LYS A O 1
ATOM 1451 N N . TYR A 1 185 ? 13.325 0.040 -21.060 1.00 84.38 185 TYR A N 1
ATOM 1452 C CA . TYR A 1 185 ? 13.169 1.487 -20.868 1.00 84.38 185 TYR A CA 1
ATOM 1453 C C . TYR A 1 185 ? 14.266 2.083 -19.992 1.00 84.38 185 TYR A C 1
ATOM 1455 O O . TYR A 1 185 ? 15.117 2.826 -20.471 1.00 84.38 185 TYR A O 1
ATOM 1463 N N . LEU A 1 186 ? 14.239 1.766 -18.701 1.00 89.75 186 LEU A N 1
ATOM 1464 C CA . LEU A 1 186 ? 15.149 2.309 -17.707 1.00 89.75 186 LEU A CA 1
ATOM 1465 C C . LEU A 1 186 ? 15.617 1.169 -16.817 1.00 89.75 186 LEU A C 1
ATOM 1467 O O . LEU A 1 186 ? 14.800 0.369 -16.366 1.00 89.75 186 LEU A O 1
ATOM 1471 N N . ASP A 1 187 ? 16.924 1.100 -16.583 1.00 91.31 187 ASP A N 1
ATOM 1472 C CA . ASP A 1 187 ? 17.504 0.141 -15.652 1.00 91.31 187 ASP A CA 1
ATOM 1473 C C . ASP A 1 187 ? 17.173 0.557 -14.206 1.00 91.31 187 ASP A C 1
ATOM 1475 O O . ASP A 1 187 ? 17.637 1.615 -13.756 1.00 91.31 187 ASP A O 1
ATOM 1479 N N . PRO A 1 188 ? 16.397 -0.246 -13.449 1.00 93.94 188 PRO A N 1
ATOM 1480 C CA . PRO A 1 188 ? 16.077 0.069 -12.062 1.00 93.94 188 PRO A CA 1
ATOM 1481 C C . PRO A 1 188 ? 17.310 0.165 -11.162 1.00 93.94 188 PRO A C 1
ATOM 1483 O O . PRO A 1 188 ? 17.231 0.832 -10.135 1.00 93.94 188 PRO A O 1
ATOM 1486 N N . SER A 1 189 ? 18.450 -0.435 -11.533 1.00 94.19 189 SER A N 1
ATOM 1487 C CA . SER A 1 189 ? 19.691 -0.378 -10.746 1.00 94.19 189 SER A CA 1
ATOM 1488 C C . SER A 1 189 ? 20.225 1.053 -10.583 1.00 94.19 189 SER A C 1
ATOM 1490 O O . SER A 1 189 ? 20.758 1.414 -9.527 1.00 94.19 189 SER A O 1
ATOM 1492 N N . VAL A 1 190 ? 20.012 1.902 -11.596 1.00 95.44 190 VAL A N 1
ATOM 1493 C CA . VAL A 1 190 ? 20.393 3.319 -11.573 1.00 95.44 190 VAL A CA 1
ATOM 1494 C C . VAL A 1 190 ? 19.543 4.067 -10.550 1.00 95.44 190 VAL A C 1
ATOM 1496 O O . VAL A 1 190 ? 20.076 4.798 -9.716 1.00 95.44 190 VAL A O 1
ATOM 1499 N N . ILE A 1 191 ? 18.224 3.843 -10.565 1.00 96.56 191 ILE A N 1
ATOM 1500 C CA . ILE A 1 191 ? 17.313 4.450 -9.586 1.00 96.56 191 ILE A CA 1
ATOM 1501 C C . ILE A 1 191 ? 17.604 3.910 -8.189 1.00 96.56 191 ILE A C 1
ATOM 1503 O O . ILE A 1 191 ? 17.650 4.699 -7.256 1.00 96.56 191 ILE A O 1
ATOM 1507 N N . ALA A 1 192 ? 17.851 2.606 -8.043 1.00 97.12 192 ALA A N 1
ATOM 1508 C CA . ALA A 1 192 ? 18.181 1.978 -6.769 1.00 97.12 192 ALA A CA 1
ATOM 1509 C C . ALA A 1 192 ? 19.421 2.615 -6.132 1.00 97.12 192 ALA A C 1
ATOM 1511 O O . ALA A 1 192 ? 19.388 3.019 -4.974 1.00 97.12 192 ALA A O 1
ATOM 1512 N N . THR A 1 193 ? 20.490 2.784 -6.914 1.00 97.69 193 THR A N 1
ATOM 1513 C CA . THR A 1 193 ? 21.731 3.421 -6.450 1.00 97.69 193 THR A CA 1
ATOM 1514 C C . THR A 1 193 ? 21.475 4.849 -5.977 1.00 97.69 193 THR A C 1
ATOM 1516 O O . THR A 1 193 ? 21.924 5.242 -4.903 1.00 97.69 193 THR A O 1
ATOM 1519 N N . MET A 1 194 ? 20.718 5.627 -6.753 1.00 97.38 194 MET A N 1
ATOM 1520 C CA . MET A 1 194 ? 20.397 7.007 -6.392 1.00 97.38 194 MET A CA 1
ATOM 1521 C C . MET A 1 194 ? 19.438 7.093 -5.202 1.00 97.38 194 MET A C 1
ATOM 1523 O O . MET A 1 194 ? 19.576 7.988 -4.370 1.00 97.38 194 MET A O 1
ATOM 1527 N N . TRP A 1 195 ? 18.496 6.156 -5.093 1.00 97.75 195 TRP A N 1
ATOM 1528 C CA . TRP A 1 195 ? 17.545 6.058 -3.992 1.00 97.75 195 TRP A CA 1
ATOM 1529 C C . TRP A 1 195 ? 18.269 5.905 -2.658 1.00 97.75 195 TRP A C 1
ATOM 1531 O O . TRP A 1 195 ? 17.990 6.656 -1.728 1.00 97.75 195 TRP A O 1
ATOM 1541 N N . GLU A 1 196 ? 19.267 5.025 -2.581 1.00 97.81 196 GLU A N 1
ATOM 1542 C CA . GLU A 1 196 ? 20.070 4.837 -1.367 1.00 97.81 196 GLU A CA 1
ATOM 1543 C C . GLU A 1 196 ? 20.768 6.126 -0.897 1.00 97.81 196 GLU A C 1
ATOM 1545 O O . GLU A 1 196 ? 20.970 6.321 0.298 1.00 97.81 196 GLU A O 1
ATOM 1550 N N . LEU A 1 197 ? 21.077 7.058 -1.806 1.00 97.38 197 LEU A N 1
ATOM 1551 C CA . LEU A 1 197 ? 21.707 8.340 -1.466 1.00 97.38 197 LEU A CA 1
ATOM 1552 C C . LEU A 1 197 ? 20.727 9.389 -0.917 1.00 97.38 197 LEU A C 1
ATOM 1554 O O . LEU A 1 197 ? 21.170 10.397 -0.346 1.00 97.38 197 LEU A O 1
ATOM 1558 N N . VAL A 1 198 ? 19.420 9.215 -1.138 1.00 97.62 198 VAL A N 1
ATOM 1559 C CA . VAL A 1 198 ? 18.391 10.227 -0.827 1.00 97.62 198 VAL A CA 1
ATOM 1560 C C . VAL A 1 198 ? 17.286 9.732 0.102 1.00 97.62 198 VAL A C 1
ATOM 1562 O O . VAL A 1 198 ? 16.609 10.563 0.705 1.00 97.62 198 VAL A O 1
ATOM 1565 N N . ARG A 1 199 ? 17.116 8.415 0.272 1.00 96.94 199 ARG A N 1
ATOM 1566 C CA . ARG A 1 199 ? 15.991 7.808 1.005 1.00 96.94 199 ARG A CA 1
ATOM 1567 C C . ARG A 1 199 ? 15.872 8.249 2.463 1.00 96.94 199 ARG A C 1
ATOM 1569 O O . ARG A 1 199 ? 14.768 8.245 2.989 1.00 96.94 199 ARG A O 1
ATOM 1576 N N . ASP A 1 200 ? 16.969 8.680 3.078 1.00 96.69 200 ASP A N 1
ATOM 1577 C CA . ASP A 1 200 ? 17.007 9.120 4.479 1.00 96.69 200 ASP A CA 1
ATOM 1578 C C . ASP A 1 200 ? 16.991 10.657 4.626 1.00 96.69 200 ASP A C 1
ATOM 1580 O O . ASP A 1 200 ? 17.028 11.188 5.735 1.00 96.69 200 ASP A O 1
ATOM 1584 N N . LYS A 1 201 ? 16.952 11.403 3.512 1.00 97.12 201 LYS A N 1
ATOM 1585 C CA . LYS A 1 201 ? 16.959 12.875 3.504 1.00 97.12 201 LYS A CA 1
ATOM 1586 C C . LYS A 1 201 ? 15.535 13.437 3.402 1.00 97.12 201 LYS A C 1
ATOM 1588 O O . LYS A 1 201 ? 14.765 12.924 2.588 1.00 97.12 201 LYS A O 1
ATOM 1593 N N . PRO A 1 202 ? 15.183 14.516 4.127 1.00 94.75 202 PRO A N 1
ATOM 1594 C CA . PRO A 1 202 ? 13.907 15.216 3.938 1.00 94.75 202 PRO A CA 1
ATOM 1595 C C . PRO A 1 202 ? 13.717 15.619 2.473 1.00 94.75 202 PRO A C 1
ATOM 1597 O O . PRO A 1 202 ? 14.672 16.117 1.871 1.00 94.75 202 PRO A O 1
ATOM 1600 N N . ALA A 1 203 ? 12.535 15.406 1.888 1.00 94.38 203 ALA A N 1
ATOM 1601 C CA . ALA A 1 203 ? 12.335 15.639 0.455 1.00 94.38 203 ALA A CA 1
ATOM 1602 C C . ALA A 1 203 ? 12.615 17.092 0.046 1.00 94.38 203 ALA A C 1
ATOM 1604 O O . ALA A 1 203 ? 13.190 17.324 -1.012 1.00 94.38 203 ALA A O 1
ATOM 1605 N N . GLU A 1 204 ? 12.324 18.063 0.916 1.00 93.94 204 GLU A N 1
ATOM 1606 C CA . GLU A 1 204 ? 12.578 19.490 0.679 1.00 93.94 204 GLU A CA 1
ATOM 1607 C C . GLU A 1 204 ? 14.073 19.833 0.598 1.00 93.94 204 GLU A C 1
ATOM 1609 O O . GLU A 1 204 ? 14.447 20.878 0.070 1.00 93.94 204 GLU A O 1
ATOM 1614 N N . SER A 1 205 ? 14.937 18.966 1.133 1.00 95.50 205 SER A N 1
ATOM 1615 C CA . SER A 1 205 ? 16.395 19.133 1.099 1.00 95.50 205 SER A CA 1
ATOM 1616 C C . SER A 1 205 ? 17.060 18.478 -0.116 1.00 95.50 205 SER A C 1
ATOM 1618 O O . SER A 1 205 ? 18.255 18.680 -0.347 1.00 95.50 205 SER A O 1
ATOM 1620 N N . VAL A 1 206 ? 16.320 17.674 -0.885 1.00 96.50 206 VAL A N 1
ATOM 1621 C CA . VAL A 1 206 ? 16.858 16.934 -2.027 1.00 96.50 206 VAL A CA 1
ATOM 1622 C C . VAL A 1 206 ? 16.639 17.745 -3.302 1.00 96.50 206 VAL A C 1
ATOM 1624 O O . VAL A 1 206 ? 15.519 17.887 -3.779 1.00 96.50 206 VAL A O 1
ATOM 1627 N N . SER A 1 207 ? 17.727 18.244 -3.888 1.00 96.31 207 SER A N 1
ATOM 1628 C CA . SER A 1 207 ? 17.701 18.805 -5.241 1.00 96.31 207 SER A CA 1
ATOM 1629 C C . SER A 1 207 ? 17.754 17.668 -6.257 1.00 96.31 207 SER A C 1
ATOM 1631 O O . SER A 1 207 ? 18.710 16.892 -6.260 1.00 96.31 207 SER A O 1
ATOM 1633 N N . LEU A 1 208 ? 16.735 17.570 -7.108 1.00 96.44 208 LEU A N 1
ATOM 1634 C CA . LEU A 1 208 ? 16.643 16.568 -8.167 1.00 96.44 208 LEU A CA 1
ATOM 1635 C C . LEU A 1 208 ? 16.697 17.254 -9.527 1.00 96.44 208 LEU A C 1
ATOM 1637 O O . LEU A 1 208 ? 16.004 18.244 -9.751 1.00 96.44 208 LEU A O 1
ATOM 1641 N N . ASP A 1 209 ? 17.495 16.703 -10.435 1.00 95.06 209 ASP A N 1
ATOM 1642 C CA . ASP A 1 209 ? 17.526 17.165 -11.820 1.00 95.06 209 ASP A CA 1
ATOM 1643 C C . ASP A 1 209 ? 16.221 16.789 -12.537 1.00 95.06 209 ASP A C 1
ATOM 1645 O O . ASP A 1 209 ? 15.637 15.737 -12.264 1.00 95.06 209 ASP A O 1
ATOM 1649 N N . GLU A 1 210 ? 15.803 17.586 -13.524 1.00 94.31 210 GLU A N 1
ATOM 1650 C CA . GLU A 1 210 ? 14.632 17.321 -14.382 1.00 94.31 210 GLU A CA 1
ATOM 1651 C C . GLU A 1 210 ? 14.898 16.202 -15.412 1.00 94.31 210 GLU A C 1
ATOM 1653 O O . GLU A 1 210 ? 14.663 16.323 -16.612 1.00 94.31 210 GLU A O 1
ATOM 1658 N N . THR A 1 211 ? 15.432 15.080 -14.938 1.00 96.19 211 THR A N 1
ATOM 1659 C CA . THR A 1 211 ? 15.682 13.863 -15.712 1.00 96.19 211 THR A CA 1
ATOM 1660 C C . THR A 1 211 ? 14.641 12.801 -15.373 1.00 96.19 211 THR A C 1
ATOM 1662 O O . THR A 1 211 ? 13.965 12.871 -14.346 1.00 96.19 211 THR A O 1
ATOM 1665 N N . ILE A 1 212 ? 14.540 11.752 -16.196 1.00 94.31 212 ILE A N 1
ATOM 1666 C CA . ILE A 1 212 ? 13.647 10.614 -15.914 1.00 94.31 212 ILE A CA 1
ATOM 1667 C C . ILE A 1 212 ? 13.959 10.003 -14.536 1.00 94.31 212 ILE A C 1
ATOM 1669 O O . ILE A 1 212 ? 13.038 9.686 -13.785 1.00 94.31 212 ILE A O 1
ATOM 1673 N N . VAL A 1 213 ? 15.244 9.885 -14.179 1.00 95.94 213 VAL A N 1
ATOM 1674 C CA . VAL A 1 213 ? 15.682 9.382 -12.866 1.00 95.94 213 VAL A CA 1
ATOM 1675 C C . VAL A 1 213 ? 15.240 10.326 -11.747 1.00 95.94 213 VAL A C 1
ATOM 1677 O O . VAL A 1 213 ? 14.694 9.864 -10.749 1.00 95.94 213 VAL A O 1
ATOM 1680 N N . GLY A 1 214 ? 15.397 11.641 -11.924 1.00 96.94 214 GLY A N 1
ATOM 1681 C CA . GLY A 1 214 ? 14.935 12.634 -10.951 1.00 96.94 214 GLY A CA 1
ATOM 1682 C C . GLY A 1 214 ? 13.424 12.580 -10.715 1.00 96.94 214 GLY A C 1
ATOM 1683 O O . GLY A 1 214 ? 12.987 12.552 -9.568 1.00 96.94 214 GLY A O 1
ATOM 1684 N N . VAL A 1 215 ? 12.618 12.444 -11.774 1.00 96.06 215 VAL A N 1
ATOM 1685 C CA . VAL A 1 215 ? 11.154 12.287 -11.654 1.00 96.06 215 VAL A CA 1
ATOM 1686 C C . VAL A 1 215 ? 10.779 11.015 -10.882 1.00 96.06 215 VAL A C 1
ATOM 1688 O O . VAL A 1 215 ? 9.873 11.050 -10.047 1.00 96.06 215 VAL A O 1
ATOM 1691 N N . HIS A 1 216 ? 11.484 9.902 -11.113 1.00 96.00 216 HIS A N 1
ATOM 1692 C CA . HIS A 1 216 ? 11.276 8.666 -10.349 1.00 96.00 216 HIS A CA 1
ATOM 1693 C C . HIS A 1 216 ? 11.581 8.861 -8.864 1.00 96.00 216 HIS A C 1
ATOM 1695 O O . HIS A 1 216 ? 10.764 8.508 -8.014 1.00 96.00 216 HIS A O 1
ATOM 1701 N N . LEU A 1 217 ? 12.738 9.450 -8.550 1.00 97.25 217 LEU A N 1
ATOM 1702 C CA . LEU A 1 217 ? 13.145 9.713 -7.170 1.00 97.25 217 LEU A CA 1
ATOM 1703 C C . LEU A 1 217 ? 12.154 10.644 -6.469 1.00 97.25 217 LEU A C 1
ATOM 1705 O O . LEU A 1 217 ? 11.776 10.365 -5.338 1.00 97.25 217 LEU A O 1
ATOM 1709 N N . ALA A 1 218 ? 11.665 11.685 -7.147 1.00 97.38 218 ALA A N 1
ATOM 1710 C CA . ALA A 1 218 ? 10.663 12.591 -6.592 1.00 97.38 218 ALA A CA 1
ATOM 1711 C C . ALA A 1 218 ? 9.383 11.841 -6.183 1.00 97.38 218 ALA A C 1
ATOM 1713 O O . ALA A 1 218 ? 8.882 12.021 -5.075 1.00 97.38 218 ALA A O 1
ATOM 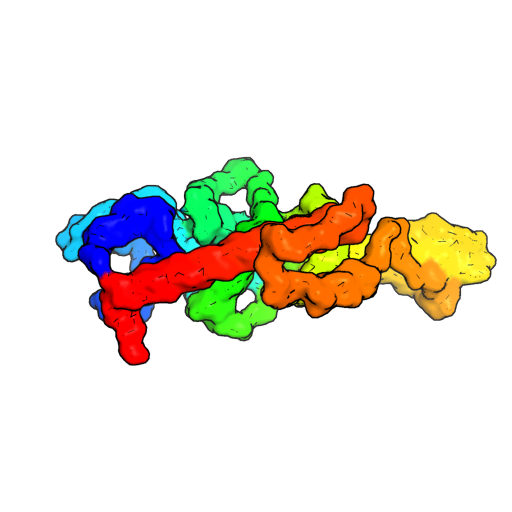1714 N N . ARG A 1 219 ? 8.877 10.945 -7.039 1.00 97.31 219 ARG A N 1
ATOM 1715 C CA . ARG A 1 219 ? 7.688 10.125 -6.742 1.00 97.31 219 ARG A CA 1
ATOM 1716 C C . ARG A 1 219 ? 7.923 9.148 -5.587 1.00 97.31 219 ARG A C 1
ATOM 1718 O O . ARG A 1 219 ? 7.036 8.981 -4.751 1.00 97.31 219 ARG A O 1
ATOM 1725 N N . LEU A 1 220 ? 9.109 8.542 -5.510 1.00 97.75 220 LEU A N 1
ATOM 1726 C CA . LEU A 1 220 ? 9.492 7.670 -4.395 1.00 97.75 220 LEU A CA 1
ATOM 1727 C C . LEU A 1 220 ? 9.597 8.437 -3.070 1.00 97.75 220 LEU A C 1
ATOM 1729 O O . LEU A 1 220 ? 9.115 7.951 -2.049 1.00 97.75 220 LEU A O 1
ATOM 1733 N N . LEU A 1 221 ? 10.158 9.650 -3.086 1.00 98.00 221 LEU A N 1
ATOM 1734 C CA . LEU A 1 221 ? 10.217 10.525 -1.912 1.00 98.00 221 LEU A CA 1
ATOM 1735 C C . LEU A 1 221 ? 8.811 10.909 -1.436 1.00 98.00 221 LEU A C 1
ATOM 1737 O O . LEU A 1 221 ? 8.530 10.802 -0.248 1.00 98.00 221 LEU A O 1
ATOM 1741 N N . VAL A 1 222 ? 7.895 11.247 -2.353 1.00 97.50 222 VAL A N 1
ATOM 1742 C CA . VAL A 1 222 ? 6.486 11.518 -2.008 1.00 97.50 222 VAL A CA 1
ATOM 1743 C C . VAL A 1 222 ? 5.818 10.292 -1.375 1.00 97.50 222 VAL A C 1
ATOM 1745 O O . VAL A 1 222 ? 5.094 10.430 -0.390 1.00 97.50 222 VAL A O 1
ATOM 1748 N N . ALA A 1 223 ? 6.055 9.088 -1.906 1.00 97.81 223 ALA A N 1
ATOM 1749 C CA . ALA A 1 223 ? 5.505 7.857 -1.339 1.00 97.81 223 ALA A CA 1
ATOM 1750 C C . ALA A 1 223 ? 6.058 7.553 0.062 1.00 97.81 223 ALA A C 1
ATOM 1752 O O . ALA A 1 223 ? 5.285 7.195 0.954 1.00 97.81 223 ALA A O 1
ATOM 1753 N N . ARG A 1 224 ? 7.366 7.751 0.271 1.00 97.62 224 ARG A N 1
ATOM 1754 C CA . ARG A 1 224 ? 8.015 7.640 1.584 1.00 97.62 224 ARG A CA 1
ATOM 1755 C C . ARG A 1 224 ? 7.439 8.647 2.576 1.00 97.62 224 ARG A C 1
ATOM 1757 O O . ARG A 1 224 ? 6.983 8.242 3.636 1.00 97.62 224 ARG A O 1
ATOM 1764 N N . ASP A 1 225 ? 7.402 9.929 2.227 1.00 97.94 225 ASP A N 1
ATOM 1765 C CA . ASP A 1 225 ? 6.947 10.985 3.141 1.00 97.94 225 ASP A CA 1
ATOM 1766 C C . ASP A 1 225 ? 5.473 10.818 3.511 1.00 97.94 225 ASP A C 1
ATOM 1768 O O . ASP A 1 225 ? 5.078 11.030 4.660 1.00 97.94 225 ASP A O 1
ATOM 1772 N N . TYR A 1 226 ? 4.656 10.375 2.552 1.00 98.00 226 TYR A N 1
ATOM 1773 C CA . TYR A 1 226 ? 3.277 9.996 2.819 1.00 98.00 226 TYR A CA 1
ATOM 1774 C C . TYR A 1 226 ? 3.196 8.837 3.816 1.00 98.00 226 TYR A C 1
ATOM 1776 O O . TYR A 1 226 ? 2.417 8.909 4.768 1.00 98.00 226 TYR A O 1
ATOM 1784 N N . LEU A 1 227 ? 4.000 7.784 3.635 1.00 98.00 227 LEU A N 1
ATOM 1785 C CA . LEU A 1 227 ? 4.051 6.669 4.576 1.00 98.00 227 LEU A CA 1
ATOM 1786 C C . LEU A 1 227 ? 4.486 7.141 5.970 1.00 98.00 227 LEU A C 1
ATOM 1788 O O . LEU A 1 227 ? 3.781 6.855 6.934 1.00 98.00 227 LEU A O 1
ATOM 1792 N N . ASP A 1 228 ? 5.566 7.912 6.081 1.00 97.94 228 ASP A N 1
ATOM 1793 C CA . ASP A 1 228 ? 6.072 8.444 7.352 1.00 97.94 228 ASP A CA 1
ATOM 1794 C C . ASP A 1 228 ? 5.018 9.296 8.072 1.00 97.94 228 ASP A C 1
ATOM 1796 O O . ASP A 1 228 ? 4.825 9.187 9.286 1.00 97.94 228 ASP A O 1
ATOM 1800 N N . MET A 1 229 ? 4.285 10.129 7.326 1.00 98.00 229 MET A N 1
ATOM 1801 C CA . MET A 1 229 ? 3.159 10.896 7.858 1.00 98.00 229 MET A CA 1
ATOM 1802 C C . MET A 1 229 ? 2.069 9.968 8.419 1.00 98.00 229 MET A C 1
ATOM 1804 O O . MET A 1 229 ? 1.575 10.200 9.525 1.00 98.00 229 MET A O 1
ATOM 1808 N N . ARG A 1 230 ? 1.698 8.906 7.692 1.00 98.25 230 ARG A N 1
ATOM 1809 C CA . ARG A 1 230 ? 0.688 7.930 8.140 1.00 98.25 230 ARG A CA 1
ATOM 1810 C C . ARG A 1 230 ? 1.155 7.112 9.344 1.00 98.25 230 ARG A C 1
ATOM 1812 O O . ARG A 1 230 ? 0.351 6.861 10.239 1.00 98.25 230 ARG A O 1
ATOM 1819 N N . GLN A 1 231 ? 2.439 6.766 9.420 1.00 97.94 231 GLN A N 1
ATOM 1820 C CA . GLN A 1 231 ? 3.039 6.098 10.579 1.00 97.94 231 GLN A CA 1
ATOM 1821 C C . GLN A 1 231 ? 2.939 6.968 11.832 1.00 97.94 231 GLN A C 1
ATOM 1823 O O . GLN A 1 231 ? 2.371 6.537 12.836 1.00 97.94 231 GLN A O 1
ATOM 1828 N N . LYS A 1 232 ? 3.379 8.230 11.744 1.00 98.19 232 LYS A N 1
ATOM 1829 C CA . LYS A 1 232 ? 3.263 9.204 12.842 1.00 98.19 232 LYS A CA 1
ATOM 1830 C C . LYS A 1 232 ? 1.810 9.401 13.269 1.00 98.19 232 LYS A C 1
ATOM 1832 O O . LYS A 1 232 ? 1.518 9.449 14.463 1.00 98.19 232 LYS A O 1
ATOM 1837 N N . GLN A 1 233 ? 0.885 9.466 12.307 1.00 97.62 233 GLN A N 1
ATOM 1838 C CA . GLN A 1 233 ? -0.547 9.545 12.592 1.00 97.62 233 GLN A CA 1
ATOM 1839 C C . GLN A 1 233 ? -1.042 8.311 13.362 1.00 97.62 233 GLN A C 1
ATOM 1841 O O . GLN A 1 233 ? -1.781 8.461 14.336 1.00 97.62 233 GLN A O 1
ATOM 1846 N N . ALA A 1 234 ? -0.646 7.104 12.951 1.00 97.75 234 ALA A N 1
ATOM 1847 C CA . ALA A 1 234 ? -1.011 5.868 13.635 1.00 97.75 234 ALA A CA 1
ATOM 1848 C C . ALA A 1 234 ? -0.492 5.852 15.080 1.00 97.75 234 ALA A C 1
ATOM 1850 O O . ALA A 1 234 ? -1.271 5.616 16.002 1.00 97.75 234 ALA A O 1
ATOM 1851 N N . GLU A 1 235 ? 0.792 6.154 15.281 1.00 97.38 235 GLU A N 1
ATOM 1852 C CA . GLU A 1 235 ? 1.437 6.209 16.598 1.00 97.38 235 GLU A CA 1
ATOM 1853 C C . GLU A 1 235 ? 0.769 7.229 17.520 1.00 97.38 235 GLU A C 1
ATOM 1855 O O . GLU A 1 235 ? 0.416 6.913 18.659 1.00 97.38 235 GLU A O 1
ATOM 1860 N N . GLN A 1 236 ? 0.535 8.443 17.015 1.00 97.06 236 GLN A N 1
ATOM 1861 C CA . GLN A 1 236 ? -0.131 9.495 17.771 1.00 97.06 236 GLN A CA 1
ATOM 1862 C C . GLN A 1 236 ? -1.534 9.058 18.205 1.00 97.06 236 GLN A C 1
ATOM 1864 O O . GLN A 1 236 ? -1.875 9.181 19.380 1.00 97.06 236 GLN A O 1
ATOM 1869 N N . GLN A 1 237 ? -2.336 8.509 17.291 1.00 96.88 237 GLN A N 1
ATOM 1870 C CA . GLN A 1 237 ? -3.703 8.089 17.605 1.00 96.88 237 GLN A CA 1
ATOM 1871 C C . GLN A 1 237 ? -3.739 6.893 18.569 1.00 96.88 237 GLN A C 1
ATOM 1873 O O . GLN A 1 237 ? -4.563 6.871 19.482 1.00 96.88 237 GLN A O 1
ATOM 1878 N N . VAL A 1 238 ? -2.823 5.928 18.433 1.00 96.44 238 VAL A N 1
ATOM 1879 C CA . VAL A 1 238 ? -2.667 4.813 19.388 1.00 96.44 238 VAL A CA 1
ATOM 1880 C C . VAL A 1 238 ? -2.322 5.338 20.784 1.00 96.44 238 VAL A C 1
ATOM 1882 O O . VAL A 1 238 ? -2.933 4.917 21.772 1.00 96.44 238 VAL A O 1
ATOM 1885 N N . LYS A 1 239 ? -1.398 6.302 20.877 1.00 95.88 239 LYS A N 1
ATOM 1886 C CA . LYS A 1 239 ? -1.016 6.949 22.138 1.00 95.88 239 LYS A CA 1
ATOM 1887 C C . LYS A 1 239 ? -2.177 7.723 22.764 1.00 95.88 239 LYS A C 1
ATOM 1889 O O . LYS A 1 239 ? -2.427 7.593 23.958 1.00 95.88 239 LYS A O 1
ATOM 1894 N N . GLU A 1 240 ? -2.910 8.503 21.973 1.00 95.31 240 GLU A N 1
ATOM 1895 C CA . GLU A 1 240 ? -4.058 9.298 22.433 1.00 95.31 240 GLU A CA 1
ATOM 1896 C C . GLU A 1 240 ? -5.244 8.458 22.922 1.00 95.31 240 GLU A C 1
ATOM 1898 O O . GLU A 1 240 ? -6.077 8.964 23.685 1.00 95.31 240 GLU A O 1
ATOM 1903 N N . LEU A 1 241 ? -5.330 7.204 22.471 1.00 94.94 241 LEU A N 1
ATOM 1904 C CA . LEU A 1 241 ? -6.301 6.210 22.926 1.00 94.94 241 LEU A CA 1
ATOM 1905 C C . LEU A 1 241 ? -5.808 5.403 24.139 1.00 94.94 241 LEU A C 1
ATOM 1907 O O . LEU A 1 241 ? -6.580 4.618 24.684 1.00 94.94 241 LEU A O 1
ATOM 1911 N N . GLY A 1 242 ? -4.554 5.580 24.571 1.00 94.25 24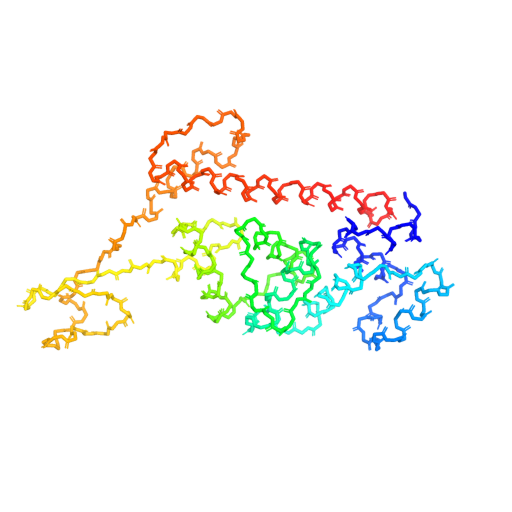2 GLY A N 1
ATOM 1912 C CA . GLY A 1 242 ? -3.971 4.816 25.678 1.00 94.25 242 GLY A CA 1
ATOM 1913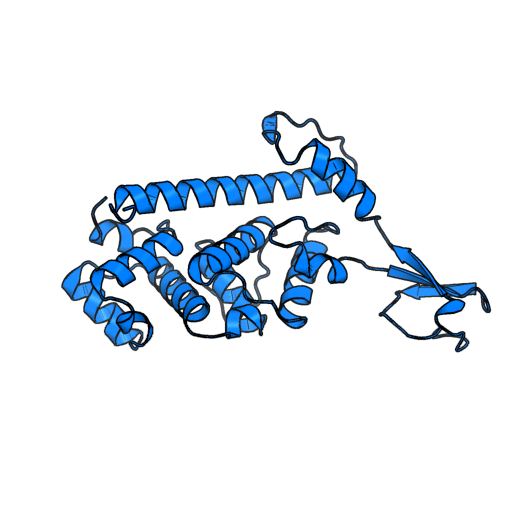 C C . GLY A 1 242 ? -3.771 3.332 25.357 1.00 94.25 242 GLY A C 1
ATOM 1914 O O . GLY A 1 242 ? -3.810 2.501 26.258 1.00 94.25 242 GLY A O 1
ATOM 1915 N N . LEU A 1 243 ? -3.596 2.993 24.075 1.00 90.06 243 LEU A N 1
ATOM 1916 C CA . LEU A 1 243 ? -3.432 1.611 23.607 1.00 90.06 243 LEU A CA 1
ATOM 1917 C C . LEU A 1 243 ? -1.959 1.162 23.580 1.00 90.06 243 LEU A C 1
ATOM 1919 O O . LEU A 1 243 ? -1.687 -0.021 23.387 1.00 90.06 243 LEU A O 1
ATOM 1923 N N . TRP A 1 244 ? -1.012 2.083 23.793 1.00 74.75 244 TRP A N 1
ATOM 1924 C CA . TRP A 1 244 ? 0.389 1.751 24.066 1.00 74.75 244 TRP A CA 1
ATOM 1925 C C . TRP A 1 244 ? 0.552 1.381 25.543 1.00 74.75 244 TRP A C 1
ATOM 1927 O O . TRP A 1 244 ? 0.322 2.220 26.415 1.00 74.75 244 TRP A O 1
ATOM 1937 N N . LYS A 1 245 ? 0.936 0.128 25.804 1.00 59.72 245 LYS A N 1
ATOM 1938 C CA . LYS A 1 245 ? 1.372 -0.368 27.115 1.00 59.72 245 LYS A CA 1
ATOM 1939 C C . LYS A 1 245 ? 2.883 -0.533 27.111 1.00 59.72 245 LYS A C 1
ATOM 1941 O O . LYS A 1 245 ? 3.399 -1.002 26.071 1.00 59.72 245 LYS A O 1
#

Sequence (245 aa):
MNAASFLTNPDAHPIALVLLLTERYGKAWMGWEPEALWTTLAKDLAAPSSHTRAKLQAGRTVVTGNGFFERWEIFAPCCQAFNNNLPDFETCRPASLPQLYHAVWTAGQLRGKVPYSDEVERWIAACALNDGIVYLPEPLSFAQPHTLMTEYRCKRCGNVDPDERTPQCDWCGAPASELERKPKYLDPSVIATMWELVRDKPAESVSLDETIVGVHLARLLVARDYLDMRQKQAEQQVKELGLWK